Protein AF-0000000078308245 (afdb_homodimer)

Radius of gyration: 19.57 Å; Cα contacts (8 Å, |Δi|>4): 614; chains: 2; bounding box: 43×60×52 Å

Solvent-accessible surface area (backbone atoms only — not comparable to full-atom values): 13511 Å² total; per-residue (Å²): 66,55,56,44,72,75,45,54,43,68,75,44,76,46,68,40,83,89,73,55,33,39,37,39,32,31,42,31,38,30,24,60,79,59,50,57,69,51,56,69,36,69,94,66,51,62,81,64,43,38,30,44,36,39,37,41,39,26,73,82,82,44,35,36,37,40,37,36,33,52,70,48,63,59,88,42,27,48,42,41,38,39,36,36,42,31,55,26,90,89,39,74,47,21,25,29,35,42,36,42,36,39,35,39,36,57,48,73,63,52,51,61,52,47,54,52,48,40,51,67,49,61,67,45,54,47,64,66,75,87,117,66,57,56,45,72,75,45,55,43,68,74,43,77,45,67,39,82,89,73,54,32,37,36,40,32,30,41,30,38,31,24,61,79,60,48,55,69,50,56,70,36,69,92,64,50,63,80,62,42,37,30,43,36,36,37,40,38,26,73,84,82,44,35,35,38,38,38,35,32,52,70,50,62,60,88,41,27,48,41,39,36,40,36,37,42,30,55,26,90,90,40,76,48,20,26,29,36,42,35,40,36,40,36,38,38,58,48,74,62,52,51,61,52,46,52,51,47,41,51,67,47,62,66,44,54,47,64,65,75,87,116

Organism: Dipodomys ordii (NCBI:txid10020)

Foldseek 3Di:
DPWAWDDKDWDDWDADPVQRKIKTKMKTKTAPPDDPLQCPLVVSNDGIWIKIKMKIDGVPQAKMKMKIWTPPPVVFKIKIKMKMWAADPVDRVDIDIDMDMDMDGDDPPVVVSSVVSCCVPVVCPPPPPPD/DPWAWDDKAWDDWDADPVQRKIKTKMKTKTAPPDDPLQCPLVVSNDGIWIKIKMKIDGVPQGKMKMKIWTPPPVVFKIKIKMKMWAADPVDRVDIDIDMDMDMDGDDPPVVVSSVVSCCVPVVCPPPPPPD

InterPro domains:
  IPR006797 PRELI/MSF1 domain [PF04707] (1-129)
  IPR006797 PRELI/MSF1 domain [PS50904] (1-131)
  IPR037365 Slowmo/Ups family [PTHR11158] (1-130)

Secondary structure (DSSP, 8-state):
---EEEEEEEEEEEE-TTT--EEEEEEEEEES-S-HHHHTSGGG--S-EEEEEEEEEETTTTEEEEEEEE-SSTTTEEEEEEEEEEE-SS-TTSEEEEEEEEEEE-STTHHHHHHHHHHHHTTTTT-----/---EEEEEEEEEEEE-TTT--EEEEEEEEEES-S-HHHHTSGGG--S-EEEEEEEEEETTTTEEEEEEEE-SSTTTEEEEEEEEEEE-SS-TTSEEEEEEEEEEE-STTHHHHHHHHHHHHTTTTT-----

pLDDT: mean 89.07, std 12.72, range [30.5, 98.19]

Sequence (262 aa):
MDKNVVSVNIVEEKKDESTGIIYRKRIAICRNVVPEILRKVSILKVPSIQLEEESWLNLQERNMAIRSHCLTWTQYASMKEESVFRESMENPNWTEFTQRGRISITGAGFLNCILETFASTFLRQGAQKMKMDKNVVSVNIVEEKKDESTGIIYRKRIAICRNVVPEILRKVSILKVPSIQLEEESWLNLQERNMAIRSHCLTWTQYASMKEESVFRESMENPNWTEFTQRGRISITGAGFLNCILETFASTFLRQGAQKMK

Structure (mmCIF, N/CA/C/O backbone):
data_AF-0000000078308245-model_v1
#
loop_
_entity.id
_entity.type
_entity.pdbx_description
1 polymer 'PRELI domain-containing protein 2 isoform X2'
#
loop_
_atom_site.group_PDB
_atom_site.id
_atom_site.type_symbol
_atom_site.label_atom_id
_atom_site.label_alt_id
_atom_site.label_comp_id
_atom_site.label_asym_id
_atom_site.label_entity_id
_atom_site.label_seq_id
_atom_site.pdbx_PDB_ins_code
_atom_site.Cartn_x
_atom_site.Cartn_y
_atom_site.Cartn_z
_atom_site.occupancy
_atom_site.B_iso_or_equiv
_atom_site.auth_seq_id
_atom_site.auth_comp_id
_atom_site.auth_asym_id
_atom_site.auth_atom_id
_atom_site.pdbx_PDB_model_num
ATOM 1 N N . MET A 1 1 ? -0.499 -0.578 -4.547 1 44.25 1 MET A N 1
ATOM 2 C CA . MET A 1 1 ? -0.148 0.641 -5.27 1 44.25 1 MET A CA 1
ATOM 3 C C . MET A 1 1 ? 0.178 0.334 -6.727 1 44.25 1 MET A C 1
ATOM 5 O O . MET A 1 1 ? 0.786 -0.695 -7.027 1 44.25 1 MET A O 1
ATOM 9 N N . ASP A 1 2 ? -0.601 0.731 -7.543 1 53.44 2 ASP A N 1
ATOM 10 C CA . ASP A 1 2 ? -0.264 0.439 -8.938 1 53.44 2 ASP A CA 1
ATOM 11 C C . ASP A 1 2 ? 1.145 0.923 -9.273 1 53.44 2 ASP A C 1
ATOM 13 O O . ASP A 1 2 ? 1.38 2.127 -9.398 1 53.44 2 ASP A O 1
ATOM 17 N N . LYS A 1 3 ? 1.999 0.126 -9.07 1 66.5 3 LYS A N 1
ATOM 18 C CA . LYS A 1 3 ? 3.326 0.514 -9.531 1 66.5 3 LYS A CA 1
ATOM 19 C C . LYS A 1 3 ? 3.396 0.519 -11.055 1 66.5 3 LYS A C 1
ATOM 21 O O . LYS A 1 3 ? 2.818 -0.351 -11.711 1 66.5 3 LYS A O 1
ATOM 26 N N . ASN A 1 4 ? 3.701 1.685 -11.484 1 82.94 4 ASN A N 1
ATOM 27 C CA . ASN A 1 4 ? 3.988 1.751 -12.914 1 82.94 4 ASN A CA 1
ATOM 28 C C . ASN A 1 4 ? 5.359 1.17 -13.242 1 82.94 4 ASN A C 1
ATOM 30 O O . ASN A 1 4 ? 6.379 1.839 -13.062 1 82.94 4 ASN A O 1
ATOM 34 N N . VAL A 1 5 ? 5.348 -0.091 -13.758 1 88.19 5 VAL A N 1
ATOM 35 C CA . VAL A 1 5 ? 6.602 -0.783 -14.023 1 88.19 5 VAL A CA 1
ATOM 36 C C . VAL A 1 5 ? 7.133 -0.388 -15.398 1 88.19 5 VAL A C 1
ATOM 38 O O . VAL A 1 5 ? 6.441 -0.553 -16.406 1 88.19 5 VAL A O 1
ATOM 41 N N . VAL A 1 6 ? 8.312 0.12 -15.453 1 91.06 6 VAL A N 1
ATOM 42 C CA . VAL A 1 6 ? 8.938 0.578 -16.688 1 91.06 6 VAL A CA 1
ATOM 43 C C . VAL A 1 6 ? 9.766 -0.55 -17.297 1 91.06 6 VAL A C 1
ATOM 45 O O . VAL A 1 6 ? 9.719 -0.776 -18.516 1 91.06 6 VAL A O 1
ATOM 48 N N . SER A 1 7 ? 10.508 -1.208 -16.5 1 91.75 7 SER A N 1
ATOM 49 C CA . SER A 1 7 ? 11.344 -2.316 -16.953 1 91.75 7 SER A CA 1
ATOM 50 C C . SER A 1 7 ? 11.625 -3.295 -15.82 1 91.75 7 SER A C 1
ATOM 52 O O . SER A 1 7 ? 11.586 -2.922 -14.648 1 91.75 7 SER A O 1
ATOM 54 N N . VAL A 1 8 ? 11.875 -4.48 -16.297 1 94 8 VAL A N 1
ATOM 55 C CA . VAL A 1 8 ? 12.164 -5.547 -15.344 1 94 8 VAL A CA 1
ATOM 56 C C . VAL A 1 8 ? 13.328 -6.395 -15.852 1 94 8 VAL A C 1
ATOM 58 O O . VAL A 1 8 ? 13.406 -6.707 -17.047 1 94 8 VAL A O 1
ATOM 61 N N . ASN A 1 9 ? 14.234 -6.762 -14.984 1 93.88 9 ASN A N 1
ATOM 62 C CA . ASN A 1 9 ? 15.305 -7.723 -15.242 1 93.88 9 ASN A CA 1
ATOM 63 C C . ASN A 1 9 ? 15.328 -8.836 -14.203 1 93.88 9 ASN A C 1
ATOM 65 O O . ASN A 1 9 ? 15.516 -8.57 -13.008 1 93.88 9 ASN A O 1
ATOM 69 N N . ILE A 1 10 ? 15.156 -10.031 -14.695 1 95 10 ILE A N 1
ATOM 70 C CA . ILE A 1 10 ? 15.211 -11.164 -13.781 1 95 10 ILE A CA 1
ATOM 71 C C . ILE A 1 10 ? 16.672 -11.477 -13.445 1 95 10 ILE A C 1
ATOM 73 O O . ILE A 1 10 ? 17.5 -11.648 -14.336 1 95 10 ILE A O 1
ATOM 77 N N . VAL A 1 11 ? 16.906 -11.609 -12.203 1 94.94 11 VAL A N 1
ATOM 78 C CA . VAL A 1 11 ? 18.312 -11.805 -11.836 1 94.94 11 VAL A CA 1
ATOM 79 C C . VAL A 1 11 ? 18.5 -13.211 -11.258 1 94.94 11 VAL A C 1
ATOM 81 O O . VAL A 1 11 ? 19.609 -13.734 -11.266 1 94.94 11 VAL A O 1
ATOM 84 N N . GLU A 1 12 ? 17.484 -13.742 -10.695 1 95.12 12 GLU A N 1
ATOM 85 C CA . GLU A 1 12 ? 17.547 -15.094 -10.148 1 95.12 12 GLU A CA 1
ATOM 86 C C . GLU A 1 12 ? 16.203 -15.797 -10.242 1 95.12 12 GLU A C 1
ATOM 88 O O . GLU A 1 12 ? 15.156 -15.18 -10.016 1 95.12 12 GLU A O 1
ATOM 93 N N . GLU A 1 13 ? 16.25 -17.062 -10.617 1 93.69 13 GLU A N 1
ATOM 94 C CA . GLU A 1 13 ? 15.062 -17.906 -10.617 1 93.69 13 GLU A CA 1
ATOM 95 C C . GLU A 1 13 ? 15.414 -19.328 -10.18 1 93.69 13 GLU A C 1
ATOM 97 O O . GLU A 1 13 ? 16.375 -19.922 -10.68 1 93.69 13 GLU A O 1
ATOM 102 N N . LYS A 1 14 ? 14.57 -19.766 -9.258 1 94.81 14 LYS A N 1
ATOM 103 C CA . LYS A 1 14 ? 14.797 -21.125 -8.75 1 94.81 14 LYS A CA 1
ATOM 104 C C . LYS A 1 14 ? 13.477 -21.828 -8.453 1 94.81 14 LYS A C 1
ATOM 106 O O . LYS A 1 14 ? 12.5 -21.188 -8.047 1 94.81 14 LYS A O 1
ATOM 111 N N . LYS A 1 15 ? 13.523 -23.062 -8.711 1 94.12 15 LYS A N 1
ATOM 112 C CA . LYS A 1 15 ? 12.414 -23.906 -8.273 1 94.12 15 LYS A CA 1
ATOM 113 C C . LYS A 1 15 ? 12.898 -25 -7.328 1 94.12 15 LYS A C 1
ATOM 115 O O . LYS A 1 15 ? 13.797 -25.781 -7.676 1 94.12 15 LYS A O 1
ATOM 120 N N . ASP A 1 16 ? 12.328 -24.984 -6.172 1 95.12 16 ASP A N 1
ATOM 121 C CA . ASP A 1 16 ? 12.648 -26.062 -5.234 1 95.12 16 ASP A CA 1
ATOM 122 C C . ASP A 1 16 ? 11.906 -27.344 -5.594 1 95.12 16 ASP A C 1
ATOM 124 O O . ASP A 1 16 ? 10.672 -27.406 -5.516 1 95.12 16 ASP A O 1
ATOM 128 N N . GLU A 1 17 ? 12.602 -28.375 -5.844 1 92.5 17 GLU A N 1
ATOM 129 C CA . GLU A 1 17 ? 12 -29.609 -6.332 1 92.5 17 GLU A CA 1
ATOM 130 C C . GLU A 1 17 ? 11.258 -30.344 -5.219 1 92.5 17 GLU A C 1
ATOM 132 O O . GLU A 1 17 ? 10.281 -31.047 -5.477 1 92.5 17 GLU A O 1
ATOM 137 N N . SER A 1 18 ? 11.695 -30.172 -4.031 1 93.38 18 SER A N 1
ATOM 138 C CA . SER A 1 18 ? 11.094 -30.891 -2.908 1 93.38 18 SER A CA 1
ATOM 139 C C . SER A 1 18 ? 9.789 -30.234 -2.473 1 93.38 18 SER A C 1
ATOM 141 O O . SER A 1 18 ? 8.812 -30.922 -2.18 1 93.38 18 SER A O 1
ATOM 143 N N . THR A 1 19 ? 9.758 -28.922 -2.523 1 91.81 19 THR A N 1
ATOM 144 C CA . THR A 1 19 ? 8.602 -28.203 -1.999 1 91.81 19 THR A CA 1
ATOM 145 C C . THR A 1 19 ? 7.73 -27.672 -3.135 1 91.81 19 THR A C 1
ATOM 147 O O . THR A 1 19 ? 6.555 -27.359 -2.932 1 91.81 19 THR A O 1
ATOM 150 N N . GLY A 1 20 ? 8.344 -27.547 -4.289 1 92.62 20 GLY A N 1
ATOM 151 C CA . GLY A 1 20 ? 7.637 -26.984 -5.426 1 92.62 20 GLY A CA 1
ATOM 152 C C . GLY A 1 20 ? 7.609 -25.469 -5.41 1 92.62 20 GLY A C 1
ATOM 153 O O . GLY A 1 20 ? 7 -24.844 -6.281 1 92.62 20 GLY A O 1
ATOM 154 N N . ILE A 1 21 ? 8.25 -24.828 -4.535 1 96.12 21 ILE A N 1
ATOM 155 C CA . ILE A 1 21 ? 8.266 -23.375 -4.406 1 96.12 21 ILE A CA 1
ATOM 156 C C . ILE A 1 21 ? 9.078 -22.766 -5.547 1 96.12 21 ILE A C 1
ATOM 158 O O . ILE A 1 21 ? 10.188 -23.219 -5.84 1 96.12 21 ILE A O 1
ATOM 162 N N . ILE A 1 22 ? 8.469 -21.797 -6.191 1 96 22 ILE A N 1
ATOM 163 C CA . ILE A 1 22 ? 9.156 -21.031 -7.23 1 96 22 ILE A CA 1
ATOM 164 C C . ILE A 1 22 ? 9.641 -19.703 -6.656 1 96 22 ILE A C 1
ATOM 166 O O . ILE A 1 22 ? 8.836 -18.891 -6.188 1 96 22 ILE A O 1
ATOM 170 N N . TYR A 1 23 ? 10.93 -19.516 -6.652 1 96.38 23 TYR A N 1
ATOM 171 C CA . TYR A 1 23 ? 11.562 -18.297 -6.18 1 96.38 23 TYR A CA 1
ATOM 172 C C . TYR A 1 23 ? 12.07 -17.453 -7.348 1 96.38 23 TYR A C 1
ATOM 174 O O . TYR A 1 23 ? 12.672 -17.984 -8.281 1 96.38 23 TYR A O 1
ATOM 182 N N . ARG A 1 24 ? 11.797 -16.172 -7.316 1 96.31 24 ARG A N 1
ATOM 183 C CA . ARG A 1 24 ? 12.297 -15.25 -8.328 1 96.31 24 ARG A CA 1
ATOM 184 C C . ARG A 1 24 ? 12.758 -13.938 -7.703 1 96.31 24 ARG A C 1
ATOM 186 O O . ARG A 1 24 ? 12.094 -13.406 -6.805 1 96.31 24 ARG A O 1
ATOM 193 N N . LYS A 1 25 ? 13.859 -13.531 -8.133 1 96.88 25 LYS A N 1
ATOM 194 C CA . LYS A 1 25 ? 14.391 -12.219 -7.785 1 96.88 25 LYS A CA 1
ATOM 195 C C . LYS A 1 25 ? 14.547 -11.344 -9.023 1 96.88 25 LYS A C 1
ATOM 197 O O . LYS A 1 25 ? 15.078 -11.797 -10.047 1 96.88 25 LYS A O 1
ATOM 202 N N . ARG A 1 26 ? 14.039 -10.102 -8.898 1 96.25 26 ARG A N 1
ATOM 203 C CA . ARG A 1 26 ? 14.141 -9.234 -10.062 1 96.25 26 ARG A CA 1
ATOM 204 C C . ARG A 1 26 ? 14.461 -7.801 -9.648 1 96.25 26 ARG A C 1
ATOM 206 O O . ARG A 1 26 ? 14.258 -7.422 -8.492 1 96.25 26 ARG A O 1
ATOM 213 N N . ILE A 1 27 ? 15.031 -7.102 -10.578 1 96.69 27 ILE A N 1
ATOM 214 C CA . ILE A 1 27 ? 15.227 -5.66 -10.445 1 96.69 27 ILE A CA 1
ATOM 215 C C . ILE A 1 27 ? 14.258 -4.922 -11.367 1 96.69 27 ILE A C 1
ATOM 217 O O . ILE A 1 27 ? 14.227 -5.168 -12.578 1 96.69 27 ILE A O 1
ATOM 221 N N . ALA A 1 28 ? 13.508 -4.094 -10.797 1 94.5 28 ALA A N 1
ATOM 222 C CA . ALA A 1 28 ? 12.508 -3.367 -11.57 1 94.5 28 ALA A CA 1
ATOM 223 C C . ALA A 1 28 ? 12.711 -1.859 -11.461 1 94.5 28 ALA A C 1
ATOM 225 O O . ALA A 1 28 ? 13.055 -1.352 -10.391 1 94.5 28 ALA A O 1
ATOM 226 N N . ILE A 1 29 ? 12.57 -1.197 -12.516 1 94.44 29 ILE A N 1
ATOM 227 C CA . ILE A 1 29 ? 12.453 0.257 -12.516 1 94.44 29 ILE A CA 1
ATOM 228 C C . ILE A 1 29 ? 10.984 0.655 -12.508 1 94.44 29 ILE A C 1
ATOM 230 O O . ILE A 1 29 ? 10.234 0.293 -13.422 1 94.44 29 ILE A O 1
ATOM 234 N N . CYS A 1 30 ? 10.594 1.385 -11.5 1 92 30 CYS A N 1
ATOM 235 C CA . CYS A 1 30 ? 9.18 1.682 -11.328 1 92 30 CYS A CA 1
ATOM 236 C C . CYS A 1 30 ? 8.961 3.166 -11.062 1 92 30 CYS A C 1
ATOM 238 O O . CYS A 1 30 ? 9.852 3.85 -10.555 1 92 30 CYS A O 1
ATOM 240 N N . ARG A 1 31 ? 7.727 3.518 -11.391 1 87.88 31 ARG A N 1
ATOM 241 C CA . ARG A 1 31 ? 7.246 4.859 -11.07 1 87.88 31 ARG A CA 1
ATOM 242 C C . ARG A 1 31 ? 6.051 4.797 -10.125 1 87.88 31 ARG A C 1
ATOM 244 O O . ARG A 1 31 ? 5.387 3.766 -10.023 1 87.88 31 ARG A O 1
ATOM 251 N N . ASN A 1 32 ? 5.816 5.848 -9.375 1 82.25 32 ASN A N 1
ATOM 252 C CA . ASN A 1 32 ? 4.656 5.988 -8.508 1 82.25 32 ASN A CA 1
ATOM 253 C C . ASN A 1 32 ? 4.594 4.871 -7.469 1 82.25 32 ASN A C 1
ATOM 255 O O . ASN A 1 32 ? 3.547 4.254 -7.273 1 82.25 32 ASN A O 1
ATOM 259 N N . VAL A 1 33 ? 5.812 4.664 -6.77 1 82.88 33 VAL A N 1
ATOM 260 C CA . VAL A 1 33 ? 5.887 3.551 -5.832 1 82.88 33 VAL A CA 1
ATOM 261 C C . VAL A 1 33 ? 5.742 4.066 -4.402 1 82.88 33 VAL A C 1
ATOM 263 O O . VAL A 1 33 ? 5.586 3.281 -3.465 1 82.88 33 VAL A O 1
ATOM 266 N N . VAL A 1 34 ? 5.781 5.395 -4.258 1 85.75 34 VAL A N 1
ATOM 267 C CA . VAL A 1 34 ? 5.668 5.957 -2.916 1 85.75 34 VAL A CA 1
ATOM 268 C C . VAL A 1 34 ? 4.258 6.504 -2.705 1 85.75 34 VAL A C 1
ATOM 270 O O . VAL A 1 34 ? 3.564 6.84 -3.668 1 85.75 34 VAL A O 1
ATOM 273 N N . PRO A 1 35 ? 3.857 6.504 -1.404 1 87.69 35 PRO A N 1
ATOM 274 C CA . PRO A 1 35 ? 2.521 7.043 -1.132 1 87.69 35 PRO A CA 1
ATOM 275 C C . PRO A 1 35 ? 2.297 8.414 -1.766 1 87.69 35 PRO A C 1
ATOM 277 O O . PRO A 1 35 ? 3.238 9.203 -1.896 1 87.69 35 PRO A O 1
ATOM 280 N N . GLU A 1 36 ? 1.038 8.727 -2.102 1 83.94 36 GLU A N 1
ATOM 281 C CA . GLU A 1 36 ? 0.666 9.938 -2.818 1 83.94 36 GLU A CA 1
ATOM 282 C C . GLU A 1 36 ? 1.125 11.188 -2.068 1 83.94 36 GLU A C 1
ATOM 284 O O . GLU A 1 36 ? 1.585 12.148 -2.68 1 83.94 36 GLU A O 1
ATOM 289 N N . ILE A 1 37 ? 0.956 11.172 -0.812 1 87.38 37 ILE A N 1
ATOM 290 C CA . ILE A 1 37 ? 1.31 12.336 -0.01 1 87.38 37 ILE A CA 1
ATOM 291 C C . ILE A 1 37 ? 2.787 12.672 -0.204 1 87.38 37 ILE A C 1
ATOM 293 O O . ILE A 1 37 ? 3.162 13.844 -0.274 1 87.38 37 ILE A O 1
ATOM 297 N N . LEU A 1 38 ? 3.592 11.633 -0.28 1 88.69 38 LEU A N 1
ATOM 298 C CA . LEU A 1 38 ? 5.023 11.828 -0.47 1 88.69 38 LEU A CA 1
ATOM 299 C C . LEU A 1 38 ? 5.324 12.336 -1.875 1 88.69 38 LEU A C 1
ATOM 301 O O . LEU A 1 38 ? 6.246 13.133 -2.068 1 88.69 38 LEU A O 1
ATOM 305 N N . ARG A 1 39 ? 4.523 11.961 -2.777 1 85.31 39 ARG A N 1
ATOM 306 C CA . ARG A 1 39 ? 4.707 12.414 -4.156 1 85.31 39 ARG A CA 1
ATOM 307 C C . ARG A 1 39 ? 4.375 13.891 -4.301 1 85.31 39 ARG A C 1
ATOM 309 O O . ARG A 1 39 ? 4.816 14.547 -5.25 1 85.31 39 ARG A O 1
ATOM 316 N N . LYS A 1 40 ? 3.613 14.406 -3.439 1 85.38 40 LYS A N 1
ATOM 317 C CA . LYS A 1 40 ? 3.201 15.805 -3.48 1 85.38 40 LYS A CA 1
ATOM 318 C C . LYS A 1 40 ? 4.238 16.703 -2.812 1 85.38 40 LYS A C 1
ATOM 320 O O . LYS A 1 40 ? 4.184 17.922 -2.943 1 85.38 40 LYS A O 1
ATOM 325 N N . VAL A 1 41 ? 5.078 16.062 -2.113 1 85.44 41 VAL A N 1
ATOM 326 C CA . VAL A 1 41 ? 6.195 16.812 -1.538 1 85.44 41 VAL A CA 1
ATOM 327 C C . VAL A 1 41 ? 7.328 16.906 -2.557 1 85.44 41 VAL A C 1
ATOM 329 O O . VAL A 1 41 ? 8 15.914 -2.848 1 85.44 41 VAL A O 1
ATOM 332 N N . SER A 1 42 ? 7.57 18.016 -3.094 1 78.81 42 SER A N 1
ATOM 333 C CA . SER A 1 42 ? 8.43 18.25 -4.25 1 78.81 42 SER A CA 1
ATOM 334 C C . SER A 1 42 ? 9.836 17.719 -4.012 1 78.81 42 SER A C 1
ATOM 336 O O . SER A 1 42 ? 10.43 17.094 -4.898 1 78.81 42 SER A O 1
ATOM 338 N N . ILE A 1 43 ? 10.391 17.922 -2.887 1 76.75 43 ILE A N 1
ATOM 339 C CA . ILE A 1 43 ? 11.773 17.562 -2.6 1 76.75 43 ILE A CA 1
ATOM 340 C C . ILE A 1 43 ? 11.906 16.047 -2.537 1 76.75 43 ILE A C 1
ATOM 342 O O . ILE A 1 43 ? 13.008 15.508 -2.645 1 76.75 43 ILE A O 1
ATOM 346 N N . LEU A 1 44 ? 10.812 15.367 -2.381 1 77.81 44 LEU A N 1
ATOM 347 C CA . LEU A 1 44 ? 10.82 13.906 -2.27 1 77.81 44 LEU A CA 1
ATOM 348 C C . LEU A 1 44 ? 10.375 13.258 -3.576 1 77.81 44 LEU A C 1
ATOM 350 O O . LEU A 1 44 ? 10.32 12.031 -3.678 1 77.81 44 LEU A O 1
ATOM 354 N N . LYS A 1 45 ? 10.086 14.102 -4.48 1 76.94 45 LYS A N 1
ATOM 355 C CA . LYS A 1 45 ? 9.586 13.594 -5.754 1 76.94 45 LYS A CA 1
ATOM 356 C C . LYS A 1 45 ? 10.711 12.969 -6.574 1 76.94 45 LYS A C 1
ATOM 358 O O . LYS A 1 45 ? 11.734 13.609 -6.832 1 76.94 45 LYS A O 1
ATOM 363 N N . VAL A 1 46 ? 10.68 11.727 -6.789 1 79.19 46 VAL A N 1
ATOM 364 C CA . VAL A 1 46 ? 11.633 11.008 -7.637 1 79.19 46 VAL A CA 1
ATOM 365 C C . VAL A 1 46 ? 10.898 10.383 -8.82 1 79.19 46 VAL A C 1
ATOM 367 O O . VAL A 1 46 ? 9.844 9.758 -8.648 1 79.19 46 VAL A O 1
ATOM 370 N N . PRO A 1 47 ? 11.406 10.664 -10 1 80 47 PRO A N 1
ATOM 371 C CA . PRO A 1 47 ? 10.688 10.18 -11.18 1 80 47 PRO A CA 1
ATOM 372 C C . PRO A 1 47 ? 10.539 8.656 -11.203 1 80 47 PRO A C 1
ATOM 374 O O . PRO A 1 47 ? 9.5 8.141 -11.609 1 80 47 PRO A O 1
ATOM 377 N N . SER A 1 48 ? 11.656 7.973 -10.945 1 89.25 48 SER A N 1
ATOM 378 C CA . SER A 1 48 ? 11.625 6.516 -10.914 1 89.25 48 SER A CA 1
ATOM 379 C C . SER A 1 48 ? 12.57 5.965 -9.852 1 89.25 48 SER A C 1
ATOM 381 O O . SER A 1 48 ? 13.508 6.648 -9.438 1 89.25 48 SER A O 1
ATOM 383 N N . ILE A 1 49 ? 12.211 4.754 -9.438 1 91.19 49 ILE A N 1
ATOM 384 C CA . ILE A 1 49 ? 13.016 4.09 -8.422 1 91.19 49 ILE A CA 1
ATOM 385 C C . ILE A 1 49 ? 13.336 2.664 -8.867 1 91.19 49 ILE A C 1
ATOM 387 O O . ILE A 1 49 ? 12.539 2.033 -9.57 1 91.19 49 ILE A O 1
ATOM 391 N N .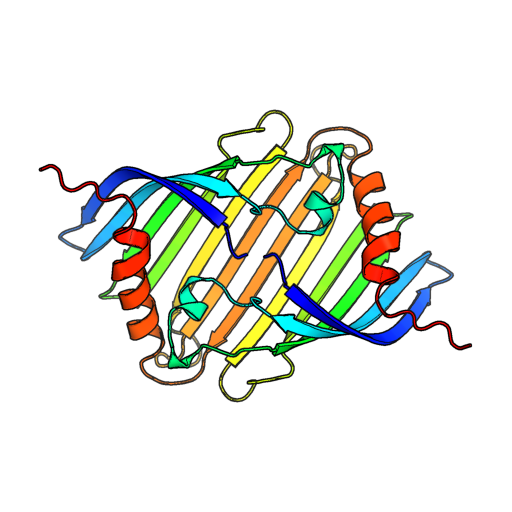 GLN A 1 50 ? 14.523 2.326 -8.477 1 95.69 50 GLN A N 1
ATOM 392 C CA . GLN A 1 50 ? 14.875 0.928 -8.695 1 95.69 50 GLN A CA 1
ATOM 393 C C . GLN A 1 50 ? 14.531 0.074 -7.484 1 95.69 50 GLN A C 1
ATOM 395 O O . GLN A 1 50 ? 14.914 0.4 -6.359 1 95.69 50 GLN A O 1
ATOM 400 N N . LEU A 1 51 ? 13.812 -1.021 -7.797 1 96.44 51 LEU A N 1
ATOM 401 C CA . LEU A 1 51 ? 13.406 -1.933 -6.734 1 96.44 51 LEU A CA 1
ATOM 402 C C . LEU A 1 51 ? 14.031 -3.309 -6.93 1 96.44 51 LEU A C 1
ATOM 404 O O . LEU A 1 51 ? 14.117 -3.803 -8.055 1 96.44 51 LEU A O 1
ATOM 408 N N . GLU A 1 52 ? 14.539 -3.766 -5.828 1 97.5 52 GLU A N 1
ATOM 409 C CA . GLU A 1 52 ? 14.758 -5.211 -5.797 1 97.5 52 GLU A CA 1
ATOM 410 C C . GLU A 1 52 ? 13.531 -5.941 -5.25 1 97.5 52 GLU A C 1
ATOM 412 O O . GLU A 1 52 ? 13.062 -5.641 -4.152 1 97.5 52 GLU A O 1
ATOM 417 N N . GLU A 1 53 ? 13.031 -6.891 -6.023 1 96.75 53 GLU A N 1
ATOM 418 C CA . GLU A 1 53 ? 11.805 -7.609 -5.676 1 96.75 53 GLU A CA 1
ATOM 419 C C . GLU A 1 53 ? 12.047 -9.117 -5.629 1 96.75 53 GLU A C 1
ATOM 421 O O . GLU A 1 53 ? 12.672 -9.68 -6.531 1 96.75 53 GLU A O 1
ATOM 426 N N . GLU A 1 54 ? 11.617 -9.688 -4.543 1 97.62 54 GLU A N 1
ATOM 427 C CA . GLU A 1 54 ? 11.656 -11.141 -4.398 1 97.62 54 GLU A CA 1
ATOM 428 C C . GLU A 1 54 ? 10.25 -11.711 -4.246 1 97.62 54 GLU A C 1
ATOM 430 O O . GLU A 1 54 ? 9.391 -11.109 -3.596 1 97.62 54 GLU A O 1
ATOM 435 N N . SER A 1 55 ? 10.133 -12.836 -4.875 1 97.12 55 SER A N 1
ATOM 436 C CA . SER A 1 55 ? 8.828 -13.484 -4.75 1 97.12 55 SER A CA 1
ATOM 437 C C . SER A 1 55 ? 8.984 -14.984 -4.5 1 97.12 55 SER A C 1
ATOM 439 O O . SER A 1 55 ? 9.945 -15.602 -4.965 1 97.12 55 SER A O 1
ATOM 441 N N . TRP A 1 56 ? 8.109 -15.516 -3.719 1 97.56 56 TRP A N 1
ATOM 442 C CA . TRP A 1 56 ? 7.965 -16.938 -3.426 1 97.56 56 TRP A CA 1
ATOM 443 C C . TRP A 1 56 ? 6.555 -17.422 -3.744 1 97.56 56 TRP A C 1
ATOM 445 O O . TRP A 1 56 ? 5.582 -16.953 -3.143 1 97.56 56 TRP A O 1
ATOM 455 N N . LEU A 1 57 ? 6.48 -18.328 -4.691 1 97.56 57 LEU A N 1
ATOM 456 C CA . LEU A 1 57 ? 5.191 -18.875 -5.082 1 97.56 57 LEU A CA 1
ATOM 457 C C . LEU A 1 57 ? 5.109 -20.359 -4.727 1 97.56 57 LEU A C 1
ATOM 459 O O . LEU A 1 57 ? 5.953 -21.156 -5.148 1 97.56 57 LEU A O 1
ATOM 463 N N . ASN A 1 58 ? 4.137 -20.703 -3.932 1 97 58 ASN A N 1
ATOM 464 C CA . ASN A 1 58 ? 3.883 -22.094 -3.545 1 97 58 ASN A CA 1
ATOM 465 C C . ASN A 1 58 ? 2.48 -22.547 -3.945 1 97 58 ASN A C 1
ATOM 467 O O . ASN A 1 58 ? 1.516 -22.297 -3.217 1 97 58 ASN A O 1
ATOM 471 N N . LEU A 1 59 ? 2.389 -23.219 -5.004 1 93.5 59 LEU A N 1
ATOM 472 C CA . LEU A 1 59 ? 1.09 -23.641 -5.512 1 93.5 59 LEU A CA 1
ATOM 473 C C . LEU A 1 59 ? 0.525 -24.781 -4.672 1 93.5 59 LEU A C 1
ATOM 475 O O . LEU A 1 59 ? -0.692 -24.906 -4.523 1 93.5 59 LEU A O 1
ATOM 479 N N . GLN A 1 60 ? 1.385 -25.594 -4.152 1 92.62 60 GLN A N 1
ATOM 480 C CA . GLN A 1 60 ? 0.952 -26.734 -3.363 1 92.62 60 GLN A CA 1
ATOM 481 C C . GLN A 1 60 ? 0.299 -26.297 -2.059 1 92.62 60 GLN A C 1
ATOM 483 O O . GLN A 1 60 ? -0.792 -26.75 -1.714 1 92.62 60 GLN A O 1
ATOM 488 N N . GLU A 1 61 ? 0.935 -25.422 -1.381 1 94.56 61 GLU A N 1
ATOM 489 C CA . GLU A 1 61 ? 0.399 -24.922 -0.118 1 94.56 61 GLU A CA 1
ATOM 490 C C . GLU A 1 61 ? -0.494 -23.703 -0.34 1 94.56 61 GLU A C 1
ATOM 492 O O . GLU A 1 61 ? -1.011 -23.125 0.618 1 94.56 61 GLU A O 1
ATOM 497 N N . ARG A 1 62 ? -0.59 -23.281 -1.557 1 95.31 62 ARG A N 1
ATOM 498 C CA . ARG A 1 62 ? -1.48 -22.234 -2.037 1 95.31 62 ARG A CA 1
ATOM 499 C C . ARG A 1 62 ? -1.186 -20.906 -1.343 1 95.31 62 ARG A C 1
ATOM 501 O O . ARG A 1 62 ? -2.053 -20.344 -0.668 1 95.31 62 ARG A O 1
ATOM 508 N N . ASN A 1 63 ? -0.042 -20.391 -1.515 1 97.25 63 ASN A N 1
ATOM 509 C CA . ASN A 1 63 ? 0.319 -19.078 -1.011 1 97.25 63 ASN A CA 1
ATOM 510 C C . ASN A 1 63 ? 1.417 -18.438 -1.854 1 97.25 63 ASN A C 1
ATOM 512 O O . ASN A 1 63 ? 2.07 -19.109 -2.65 1 97.25 63 ASN A O 1
ATOM 516 N N . MET A 1 64 ? 1.6 -17.219 -1.676 1 97.44 64 MET A N 1
ATOM 517 C CA . MET A 1 64 ? 2.68 -16.469 -2.307 1 97.44 64 MET A CA 1
ATOM 518 C C . MET A 1 64 ? 3.086 -15.273 -1.451 1 97.44 64 MET A C 1
ATOM 520 O O . MET A 1 64 ? 2.275 -14.75 -0.684 1 97.44 64 MET A O 1
ATOM 524 N N . ALA A 1 65 ? 4.289 -14.93 -1.555 1 97.81 65 ALA A N 1
ATOM 525 C CA . ALA A 1 65 ? 4.828 -13.758 -0.868 1 97.81 65 ALA A CA 1
ATOM 526 C C . ALA A 1 65 ? 5.711 -12.93 -1.802 1 97.81 65 ALA A C 1
ATOM 528 O O . ALA A 1 65 ? 6.414 -13.484 -2.65 1 97.81 65 ALA A O 1
ATOM 529 N N . ILE A 1 66 ? 5.621 -11.664 -1.699 1 97.19 66 ILE A N 1
ATOM 530 C CA . ILE A 1 66 ? 6.477 -10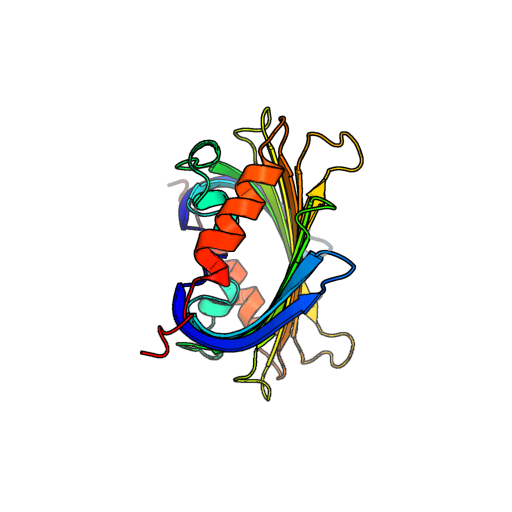.734 -2.43 1 97.19 66 ILE A CA 1
ATOM 531 C C . ILE A 1 66 ? 7.121 -9.75 -1.454 1 97.19 66 ILE A C 1
ATOM 533 O O . ILE A 1 66 ? 6.453 -9.227 -0.56 1 97.19 66 ILE A O 1
ATOM 537 N N . ARG A 1 67 ? 8.344 -9.562 -1.568 1 98.06 67 ARG A N 1
ATOM 538 C CA . ARG A 1 67 ? 9.078 -8.562 -0.798 1 98.06 67 ARG A CA 1
ATOM 539 C C . ARG A 1 67 ? 9.852 -7.629 -1.717 1 98.06 67 ARG A C 1
ATOM 541 O O . ARG A 1 67 ? 10.414 -8.062 -2.723 1 98.06 67 ARG A O 1
ATOM 548 N N . SER A 1 68 ? 9.82 -6.355 -1.393 1 96.75 68 SER A N 1
ATOM 549 C CA . SER A 1 68 ? 10.562 -5.406 -2.215 1 96.75 68 SER A CA 1
ATOM 550 C C . SER A 1 68 ? 11.25 -4.348 -1.354 1 96.75 68 SER A C 1
ATOM 552 O O . SER A 1 68 ? 10.805 -4.066 -0.238 1 96.75 68 SER A O 1
ATOM 554 N N . HIS A 1 69 ? 12.32 -3.887 -1.809 1 97.19 69 HIS A N 1
ATOM 555 C CA . HIS A 1 69 ? 12.984 -2.732 -1.211 1 97.19 69 HIS A CA 1
ATOM 556 C C . HIS A 1 69 ? 13.68 -1.888 -2.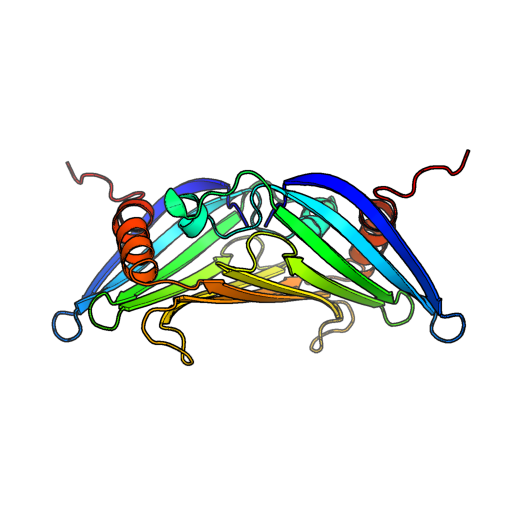271 1 97.19 69 HIS A C 1
ATOM 558 O O . HIS A 1 69 ? 14.008 -2.385 -3.352 1 97.19 69 HIS A O 1
ATOM 564 N N . CYS A 1 70 ? 13.82 -0.686 -1.937 1 94.88 70 CYS A N 1
ATOM 565 C CA . CYS A 1 70 ? 14.383 0.255 -2.9 1 94.88 70 CYS A CA 1
ATOM 566 C C . CYS A 1 70 ? 15.898 0.158 -2.936 1 94.88 70 CYS A C 1
ATOM 568 O O . CYS A 1 70 ? 16.547 0.009 -1.894 1 94.88 70 CYS A O 1
ATOM 570 N N . LEU A 1 71 ? 16.438 0.287 -4.113 1 95.56 71 LEU A N 1
ATOM 571 C CA . LEU A 1 71 ? 17.875 0.253 -4.297 1 95.56 71 LEU A CA 1
ATOM 572 C C . LEU A 1 71 ? 18.438 1.654 -4.547 1 95.56 71 LEU A C 1
ATOM 574 O O . LEU A 1 71 ? 19.641 1.881 -4.434 1 95.56 71 LEU A O 1
ATOM 578 N N . THR A 1 72 ? 17.562 2.578 -4.914 1 91.31 72 THR A N 1
ATOM 579 C CA . THR A 1 72 ? 18 3.945 -5.184 1 91.31 72 THR A CA 1
ATOM 580 C C . THR A 1 72 ? 17.5 4.891 -4.094 1 91.31 72 THR A C 1
ATOM 582 O O . THR A 1 72 ? 16.594 4.555 -3.334 1 91.31 72 THR A O 1
ATOM 585 N N . TRP A 1 73 ? 18.188 6.059 -3.91 1 84.75 73 TRP A N 1
ATOM 586 C CA . TRP A 1 73 ? 17.828 7.09 -2.943 1 84.75 73 TRP A CA 1
ATOM 587 C C . TRP A 1 73 ? 18.016 6.59 -1.516 1 84.75 73 TRP A C 1
ATOM 589 O O . TRP A 1 73 ? 17.312 7.027 -0.602 1 84.75 73 TRP A O 1
ATOM 599 N N . THR A 1 74 ? 18.844 5.641 -1.334 1 89.38 74 THR A N 1
ATOM 600 C CA . THR A 1 74 ? 18.984 4.977 -0.043 1 89.38 74 THR A CA 1
ATOM 601 C C . THR A 1 74 ? 19.688 5.883 0.964 1 89.38 74 THR A C 1
ATOM 603 O O . THR A 1 74 ? 19.625 5.641 2.172 1 89.38 74 THR A O 1
ATOM 606 N N . GLN A 1 75 ? 20.328 6.949 0.474 1 86.88 75 GLN A N 1
ATOM 607 C CA . GLN A 1 75 ? 20.953 7.906 1.388 1 86.88 75 GLN A CA 1
ATOM 608 C C . GLN A 1 75 ? 19.891 8.789 2.055 1 86.88 75 GLN A C 1
ATOM 610 O O . GLN A 1 75 ? 20.141 9.344 3.127 1 86.88 75 GLN A O 1
ATOM 615 N N . TYR A 1 76 ? 18.812 8.859 1.419 1 87.44 76 TYR A N 1
ATOM 616 C CA . TYR A 1 76 ? 17.797 9.781 1.904 1 87.44 76 TYR A CA 1
ATOM 617 C C . TYR A 1 76 ? 16.609 9.031 2.48 1 87.44 76 TYR A C 1
ATOM 619 O O . TYR A 1 76 ? 15.906 9.547 3.359 1 87.44 76 TYR A O 1
ATOM 627 N N . ALA A 1 77 ? 16.484 7.871 1.908 1 91.94 77 ALA A N 1
ATOM 628 C CA . ALA A 1 77 ? 15.281 7.152 2.328 1 91.94 77 ALA A CA 1
ATOM 629 C C . ALA A 1 77 ? 15.445 5.645 2.135 1 91.94 77 ALA A C 1
ATOM 631 O O . ALA A 1 77 ? 16.281 5.207 1.337 1 91.94 77 ALA A O 1
ATOM 632 N N . SER A 1 78 ? 14.789 4.945 2.916 1 94.38 78 SER A N 1
ATOM 633 C CA . SER A 1 78 ? 14.664 3.504 2.727 1 94.38 78 SER A CA 1
ATOM 634 C C . SER A 1 78 ? 13.195 3.084 2.654 1 94.38 78 SER A C 1
ATOM 636 O O . SER A 1 78 ? 12.336 3.688 3.303 1 94.38 78 SER A O 1
ATOM 638 N N . MET A 1 79 ? 12.938 2.119 1.845 1 95.25 79 MET A N 1
ATOM 639 C CA . MET A 1 79 ? 11.586 1.604 1.669 1 95.25 79 MET A CA 1
ATOM 640 C C . MET A 1 79 ? 11.586 0.081 1.578 1 95.25 79 MET A C 1
ATOM 642 O O . MET A 1 79 ? 12.391 -0.499 0.845 1 95.25 79 MET A O 1
ATOM 646 N N . LYS A 1 80 ? 10.773 -0.486 2.291 1 97.06 80 LYS A N 1
ATOM 647 C CA . LYS A 1 80 ? 10.555 -1.93 2.244 1 97.06 80 LYS A CA 1
ATOM 648 C C . LYS A 1 80 ? 9.07 -2.268 2.271 1 97.06 80 LYS A C 1
ATOM 650 O O . LYS A 1 80 ? 8.281 -1.587 2.934 1 97.06 80 LYS A O 1
ATOM 655 N N . GLU A 1 81 ? 8.703 -3.27 1.56 1 96.75 81 GLU A N 1
ATOM 656 C CA . GLU A 1 81 ? 7.312 -3.721 1.521 1 96.75 81 GLU A CA 1
ATOM 657 C C . GLU A 1 81 ? 7.227 -5.242 1.409 1 96.75 81 GLU A C 1
ATOM 659 O O . GLU A 1 81 ? 8.055 -5.863 0.739 1 96.75 81 GLU A O 1
ATOM 664 N N . GLU A 1 82 ? 6.281 -5.773 2.105 1 98 82 GLU A N 1
ATOM 665 C CA . GLU A 1 82 ? 5.992 -7.199 2.02 1 98 82 GLU A CA 1
ATOM 666 C C . GLU A 1 82 ? 4.504 -7.449 1.801 1 98 82 GLU A C 1
ATOM 668 O O . GLU A 1 82 ? 3.662 -6.793 2.418 1 98 82 GLU A O 1
ATOM 673 N N . SER A 1 83 ? 4.223 -8.352 0.965 1 97.25 83 SER A N 1
ATOM 674 C CA . SER A 1 83 ? 2.846 -8.75 0.681 1 97.25 83 SER A CA 1
ATOM 675 C C . SER A 1 83 ? 2.697 -10.266 0.657 1 97.25 83 SER A C 1
ATOM 677 O O . SER A 1 83 ? 3.576 -10.969 0.159 1 97.25 83 SER A O 1
ATOM 679 N N . VAL A 1 84 ? 1.537 -10.727 1.158 1 98.19 84 VAL A N 1
ATOM 680 C CA . VAL A 1 84 ? 1.323 -12.172 1.218 1 98.19 84 VAL A CA 1
ATOM 681 C C . VAL A 1 84 ? -0.117 -12.492 0.828 1 98.19 84 VAL A C 1
ATOM 683 O O . VAL A 1 84 ? -1.056 -11.852 1.301 1 98.19 84 VAL A O 1
ATOM 686 N N . PHE A 1 85 ? -0.265 -13.477 -0.013 1 97.81 85 PHE A N 1
ATOM 687 C CA . PHE A 1 85 ? -1.54 -14.125 -0.284 1 97.81 85 PHE A CA 1
ATOM 688 C C . PHE A 1 85 ? -1.553 -15.547 0.28 1 97.81 85 PHE A C 1
ATOM 690 O O . PHE A 1 85 ? -0.608 -16.312 0.074 1 97.81 85 PHE A O 1
ATOM 697 N N . ARG A 1 86 ? -2.625 -15.859 0.882 1 98.19 86 ARG A N 1
ATOM 698 C CA . ARG A 1 86 ? -2.754 -17.203 1.415 1 98.19 86 ARG A CA 1
ATOM 699 C C . ARG A 1 86 ? -4.211 -17.531 1.735 1 98.19 86 ARG A C 1
ATOM 701 O O . ARG A 1 86 ? -5.078 -16.656 1.667 1 98.19 86 ARG A O 1
ATOM 708 N N . GLU A 1 87 ? -4.379 -18.734 2.119 1 97.5 87 GLU A N 1
ATOM 709 C CA . GLU A 1 87 ? -5.703 -19.125 2.598 1 97.5 87 GLU A CA 1
ATOM 710 C C . GLU A 1 87 ? -6.035 -18.438 3.918 1 97.5 87 GLU A C 1
ATOM 712 O O . GLU A 1 87 ? -5.16 -18.25 4.766 1 97.5 87 GLU A O 1
ATOM 717 N N . SER A 1 88 ? -7.316 -18.156 4.039 1 96 88 SER A N 1
ATOM 718 C CA . SER A 1 88 ? -7.758 -17.562 5.297 1 96 88 SER A CA 1
ATOM 719 C C . SER A 1 88 ? -7.754 -18.594 6.422 1 96 88 SER A C 1
ATOM 721 O O . SER A 1 88 ? -8.078 -19.75 6.203 1 96 88 SER A O 1
ATOM 723 N N . MET A 1 89 ? -7.438 -18.109 7.59 1 93.19 89 MET A N 1
ATOM 724 C CA . MET A 1 89 ? -7.465 -18.984 8.758 1 93.19 89 MET A CA 1
ATOM 725 C C . MET A 1 89 ? -8.898 -19.328 9.148 1 93.19 89 MET A C 1
ATOM 727 O O . MET A 1 89 ? -9.148 -20.375 9.742 1 93.19 89 MET A O 1
ATOM 731 N N . GLU A 1 90 ? -9.789 -18.5 8.836 1 92.75 90 GLU A N 1
ATOM 732 C CA . GLU A 1 90 ? -11.203 -18.703 9.148 1 92.75 90 GLU A CA 1
ATOM 733 C C . GLU A 1 90 ? -11.828 -19.75 8.234 1 92.75 90 GLU A C 1
ATOM 735 O O . GLU A 1 90 ? -12.672 -20.531 8.68 1 92.75 90 GLU A O 1
ATOM 740 N N . ASN A 1 91 ? -11.547 -19.812 6.969 1 93.81 91 ASN A N 1
ATOM 741 C CA . ASN A 1 91 ? -12.062 -20.703 5.938 1 93.81 91 ASN A CA 1
ATOM 742 C C . ASN A 1 91 ? -11.031 -20.938 4.832 1 93.81 91 ASN A C 1
ATOM 744 O O . ASN A 1 91 ? -10.641 -20 4.137 1 93.81 91 ASN A O 1
ATOM 748 N N . PRO A 1 92 ? -10.617 -22.156 4.723 1 91.88 92 PRO A N 1
ATOM 749 C CA . PRO A 1 92 ? -9.578 -22.453 3.734 1 91.88 92 PRO A CA 1
ATOM 750 C C . PRO A 1 92 ? -10.008 -22.109 2.307 1 91.88 92 PRO A C 1
ATOM 752 O O . PRO A 1 92 ? -9.172 -22.062 1.4 1 91.88 92 PRO A O 1
ATOM 755 N N . ASN 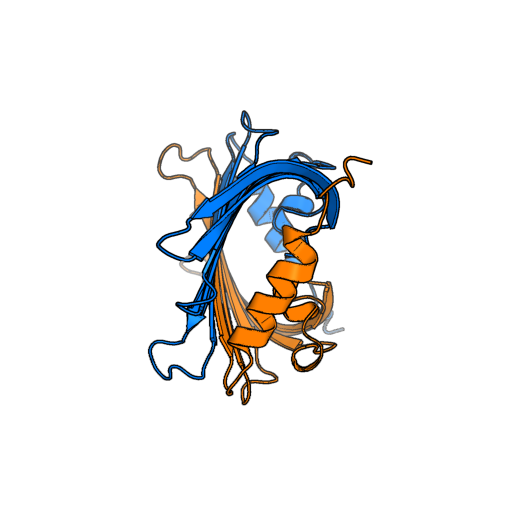A 1 93 ? -11.219 -21.922 2.002 1 93.19 93 ASN A N 1
ATOM 756 C CA . ASN A 1 93 ? -11.711 -21.547 0.683 1 93.19 93 ASN A CA 1
ATOM 757 C C . ASN A 1 93 ? -11.633 -20.031 0.469 1 93.19 93 ASN A C 1
ATOM 759 O O . ASN A 1 93 ? -11.914 -19.547 -0.623 1 93.19 93 ASN A O 1
ATOM 763 N N . TRP A 1 94 ? -11.328 -19.359 1.492 1 95.69 94 TRP A N 1
ATOM 764 C CA . TRP A 1 94 ? -11.227 -17.906 1.412 1 95.69 94 TRP A CA 1
ATOM 765 C C . TRP A 1 94 ? -9.773 -17.469 1.232 1 95.69 94 TRP A C 1
ATOM 767 O O . TRP A 1 94 ? -8.852 -18.266 1.459 1 95.69 94 TRP A O 1
ATOM 777 N N . THR A 1 95 ? -9.609 -16.281 0.722 1 96.81 95 THR A N 1
ATOM 778 C CA . THR A 1 95 ? -8.281 -15.734 0.467 1 96.81 95 THR A CA 1
ATOM 779 C C . THR A 1 95 ? -7.969 -14.602 1.437 1 96.81 95 THR A C 1
ATOM 781 O O . THR A 1 95 ? -8.82 -13.742 1.688 1 96.81 95 THR A O 1
ATOM 784 N N . GLU A 1 96 ? -6.82 -14.641 1.985 1 97.81 96 GLU A N 1
ATOM 785 C CA . GLU A 1 96 ? -6.309 -13.547 2.805 1 97.81 96 GLU A CA 1
ATOM 786 C C . GLU A 1 96 ? -5.105 -12.875 2.145 1 97.81 96 GLU A C 1
ATOM 788 O O . GLU A 1 96 ? -4.176 -13.555 1.707 1 97.81 96 GLU A O 1
ATOM 793 N N . PHE A 1 97 ? -5.211 -11.625 2.023 1 97.25 97 PHE A N 1
ATOM 794 C CA . PHE A 1 97 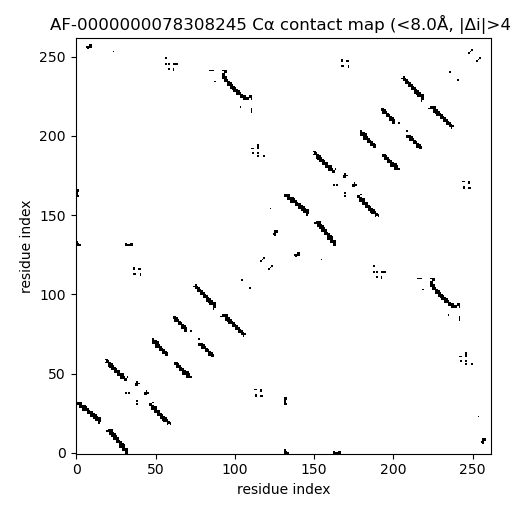? -4.09 -10.805 1.572 1 97.25 97 PHE A CA 1
ATOM 795 C C . PHE A 1 97 ? -3.648 -9.844 2.668 1 97.25 97 PHE A C 1
ATOM 797 O O . PHE A 1 97 ? -4.477 -9.148 3.264 1 97.25 97 PHE A O 1
ATOM 804 N N . THR A 1 98 ? -2.35 -9.82 2.969 1 97.88 98 THR A N 1
ATOM 805 C CA . THR A 1 98 ? -1.793 -8.852 3.902 1 97.88 98 THR A CA 1
ATOM 806 C C . THR A 1 98 ? -0.626 -8.094 3.27 1 97.88 98 THR A C 1
ATOM 808 O O . THR A 1 98 ? 0.119 -8.656 2.463 1 97.88 98 THR A O 1
ATOM 811 N N . GLN A 1 99 ? -0.506 -6.848 3.559 1 97.06 99 GLN A N 1
ATOM 812 C CA . GLN A 1 99 ? 0.581 -6.004 3.072 1 97.06 99 GLN A CA 1
ATOM 813 C C . GLN A 1 99 ? 1.141 -5.129 4.191 1 97.06 99 GLN A C 1
ATOM 815 O O . GLN A 1 99 ? 0.383 -4.562 4.98 1 97.06 99 GLN A O 1
ATOM 820 N N . ARG A 1 100 ? 2.404 -5.129 4.27 1 97.38 100 ARG A N 1
ATOM 821 C CA . ARG A 1 100 ? 3.111 -4.266 5.207 1 97.38 100 ARG A CA 1
ATOM 822 C C . ARG A 1 100 ? 4.215 -3.479 4.508 1 97.38 100 ARG A C 1
ATOM 824 O O . ARG A 1 100 ? 4.941 -4.027 3.678 1 97.38 100 ARG A O 1
ATOM 831 N N . GLY A 1 101 ? 4.211 -2.229 4.797 1 97.19 101 GLY A N 1
ATOM 832 C CA . GLY A 1 101 ? 5.234 -1.366 4.223 1 97.19 101 GLY A CA 1
ATOM 833 C C . GLY A 1 101 ? 5.812 -0.381 5.223 1 97.19 101 GLY A C 1
ATOM 834 O O . GLY A 1 101 ? 5.133 0.021 6.168 1 97.19 101 GLY A O 1
ATOM 835 N N . ARG A 1 102 ? 7.02 -0.045 4.969 1 97.19 102 ARG A N 1
ATOM 836 C CA . ARG A 1 102 ? 7.703 0.943 5.797 1 97.19 102 ARG A CA 1
ATOM 837 C C . ARG A 1 102 ? 8.602 1.839 4.957 1 97.19 102 ARG A C 1
ATOM 839 O O . ARG A 1 102 ? 9.297 1.359 4.059 1 97.19 102 ARG A O 1
ATOM 846 N N . ILE A 1 103 ? 8.531 3.059 5.195 1 96 103 ILE A N 1
ATOM 847 C CA . ILE A 1 103 ? 9.438 4.035 4.598 1 96 103 ILE A CA 1
ATOM 848 C C . ILE A 1 103 ? 10.086 4.871 5.695 1 96 103 ILE A C 1
ATOM 850 O O . ILE A 1 103 ? 9.414 5.336 6.613 1 96 103 ILE A O 1
ATOM 854 N N . SER A 1 104 ? 11.32 4.98 5.668 1 96.25 104 SER A N 1
ATOM 855 C CA . SER A 1 104 ? 12.078 5.879 6.539 1 96.25 104 SER A CA 1
ATOM 856 C C . SER A 1 104 ? 12.75 6.984 5.738 1 96.25 104 SER A C 1
ATOM 858 O O . SER A 1 104 ? 13.492 6.707 4.789 1 96.25 104 SER A O 1
ATOM 860 N N . ILE A 1 105 ? 12.523 8.141 6.086 1 94.94 105 ILE A N 1
ATOM 861 C CA . ILE A 1 105 ? 13.117 9.281 5.406 1 94.94 105 ILE A CA 1
ATOM 862 C C . ILE A 1 105 ? 14.07 10.008 6.355 1 94.94 105 ILE A C 1
ATOM 864 O O . ILE A 1 105 ? 13.672 10.422 7.449 1 94.94 105 ILE A O 1
ATOM 868 N N . THR A 1 106 ? 15.242 10.164 5.789 1 92.12 106 THR A N 1
ATOM 869 C CA . THR A 1 106 ? 16.25 10.828 6.602 1 92.12 106 THR A CA 1
ATOM 870 C C . THR A 1 106 ? 16.297 12.32 6.297 1 92.12 106 THR A C 1
ATOM 872 O O . THR A 1 106 ? 15.961 12.742 5.191 1 92.12 106 THR A O 1
ATOM 875 N N . GLY A 1 107 ? 16.516 13.141 7.332 1 86.38 107 GLY A N 1
ATOM 876 C CA . GLY A 1 107 ? 16.625 14.578 7.148 1 86.38 107 GLY A CA 1
ATOM 877 C C . GLY A 1 107 ? 15.641 15.359 7.992 1 86.38 107 GLY A C 1
ATOM 878 O O . GLY A 1 107 ? 14.531 14.898 8.25 1 86.38 107 GLY A O 1
ATOM 879 N N . ALA A 1 108 ? 16.094 16.5 8.227 1 84.56 108 ALA A N 1
ATOM 880 C CA . ALA A 1 108 ? 15.281 17.375 9.086 1 84.56 108 ALA A CA 1
ATOM 881 C C . ALA A 1 108 ? 14.219 18.109 8.281 1 84.56 108 ALA A C 1
ATOM 883 O O . ALA A 1 108 ? 14.469 18.531 7.148 1 84.56 108 ALA A O 1
ATOM 884 N N . GLY A 1 109 ? 12.969 18.203 8.883 1 87.5 109 GLY A N 1
ATOM 885 C CA . GLY A 1 109 ? 11.945 19.078 8.328 1 87.5 109 GLY A CA 1
ATOM 886 C C . GLY A 1 109 ? 10.977 18.344 7.41 1 87.5 109 GLY A C 1
ATOM 887 O O . GLY A 1 109 ? 9.914 18.875 7.07 1 87.5 109 GLY A O 1
ATOM 888 N N . PHE A 1 110 ? 11.32 17.172 6.969 1 89.56 110 PHE A N 1
ATOM 889 C CA . PHE A 1 110 ? 10.484 16.469 6 1 89.56 110 PHE A CA 1
ATOM 890 C C . PHE A 1 110 ? 9.141 16.094 6.609 1 89.56 110 PHE A C 1
ATOM 892 O O . PHE A 1 110 ? 8.102 16.234 5.957 1 89.56 110 PHE A O 1
ATOM 899 N N . LEU A 1 111 ? 9.195 15.703 7.809 1 94.12 111 LEU A N 1
ATOM 900 C CA . LEU A 1 111 ? 7.938 15.305 8.438 1 94.12 111 LEU A CA 1
ATOM 901 C C . LEU A 1 111 ? 6.969 16.484 8.5 1 94.12 111 LEU A C 1
ATOM 903 O O . LEU A 1 111 ? 5.797 16.344 8.133 1 94.12 111 LEU A O 1
ATOM 907 N N . ASN A 1 112 ? 7.469 17.641 8.891 1 93.38 112 ASN A N 1
ATOM 908 C CA . ASN A 1 112 ? 6.621 18.828 8.945 1 93.38 112 ASN A CA 1
ATOM 909 C C . ASN A 1 112 ? 6.027 19.156 7.574 1 93.38 112 ASN A C 1
ATOM 911 O O . ASN A 1 112 ? 4.844 19.484 7.469 1 93.38 112 ASN A O 1
ATOM 915 N N . CYS A 1 113 ? 6.824 19.062 6.59 1 92.69 113 CYS A N 1
ATOM 916 C CA . CYS A 1 113 ? 6.371 19.328 5.23 1 92.69 113 CYS A CA 1
ATOM 917 C C . CYS A 1 113 ? 5.27 18.359 4.824 1 92.69 113 CYS A C 1
ATOM 919 O O . CYS A 1 113 ? 4.277 18.75 4.215 1 92.69 113 CYS A O 1
ATOM 921 N N . ILE A 1 114 ? 5.438 17.156 5.141 1 93.56 114 ILE A N 1
ATOM 922 C CA . ILE A 1 114 ? 4.484 16.094 4.801 1 93.56 114 ILE A CA 1
ATOM 923 C C . ILE A 1 114 ? 3.148 16.375 5.488 1 93.56 114 ILE A C 1
ATOM 925 O O . ILE A 1 114 ? 2.094 16.328 4.852 1 93.56 114 ILE A O 1
ATOM 929 N N . LEU A 1 115 ? 3.219 16.703 6.762 1 95.06 115 LEU A N 1
ATOM 930 C CA . LEU A 1 115 ? 2.004 16.969 7.523 1 95.06 115 LEU A CA 1
ATOM 931 C C . LEU A 1 115 ? 1.273 18.188 6.98 1 95.06 115 LEU A C 1
ATOM 933 O O . LEU A 1 115 ? 0.045 18.188 6.867 1 95.06 115 LEU A O 1
ATOM 937 N N . GLU A 1 116 ? 2.006 19.172 6.633 1 92.75 116 GLU A N 1
ATOM 938 C CA . GLU A 1 116 ? 1.413 20.375 6.055 1 92.75 116 GLU A CA 1
ATOM 939 C C . GLU A 1 116 ? 0.78 20.078 4.699 1 92.75 116 GLU A C 1
ATOM 941 O O . GLU A 1 116 ? -0.304 20.578 4.391 1 92.75 116 GLU A O 1
ATOM 946 N N . THR A 1 117 ? 1.47 19.344 3.904 1 90.88 117 THR A N 1
ATOM 947 C CA . THR A 1 117 ? 0.938 18.953 2.605 1 90.88 117 THR A CA 1
ATOM 948 C C . THR A 1 117 ? -0.361 18.172 2.771 1 90.88 117 THR A C 1
ATOM 950 O O . THR A 1 117 ? -1.331 18.406 2.047 1 90.88 117 THR A O 1
ATOM 953 N N . PHE A 1 118 ? -0.346 17.25 3.719 1 92.06 118 PHE A N 1
ATOM 954 C CA . PHE A 1 118 ? -1.554 16.484 4.016 1 92.06 118 PHE A CA 1
ATOM 955 C C . PHE A 1 118 ? -2.709 17.422 4.363 1 92.06 118 PHE A C 1
ATOM 957 O O . PHE A 1 118 ? -3.811 17.266 3.832 1 92.06 118 PHE A O 1
ATOM 964 N N . ALA A 1 119 ? -2.482 18.312 5.199 1 89.94 119 ALA A N 1
ATOM 965 C CA . ALA A 1 119 ? -3.504 19.266 5.629 1 89.94 119 ALA A CA 1
ATOM 966 C C . ALA A 1 119 ? -4.039 20.078 4.445 1 89.94 119 ALA A C 1
ATOM 968 O O . ALA A 1 119 ? -5.25 20.25 4.309 1 89.94 119 ALA A O 1
ATOM 969 N N . SER A 1 120 ? -3.215 20.406 3.588 1 88.81 120 SER A N 1
ATOM 970 C CA . SER A 1 120 ? -3.59 21.312 2.514 1 88.81 120 SER A CA 1
ATOM 971 C C . SER A 1 120 ? -4.207 20.562 1.339 1 88.81 120 SER A C 1
ATOM 973 O O . SER A 1 120 ? -4.875 21.172 0.495 1 88.81 120 SER A O 1
ATOM 975 N N . THR A 1 121 ? -4.004 19.266 1.185 1 82.12 121 THR A N 1
ATOM 976 C CA . THR A 1 121 ? -4.5 18.531 0.026 1 82.12 121 THR A CA 1
ATOM 977 C C . THR A 1 121 ? -5.613 17.578 0.432 1 82.12 121 THR A C 1
ATOM 979 O O . THR A 1 121 ? -6.742 17.672 -0.052 1 82.12 121 THR A O 1
ATOM 982 N N . PHE A 1 122 ? -5.32 16.75 1.369 1 79.19 122 PHE A N 1
ATOM 983 C CA . PHE A 1 122 ? -6.27 15.719 1.766 1 79.19 122 PHE A CA 1
ATOM 984 C C . PHE A 1 122 ? -7.406 16.312 2.584 1 79.19 122 PHE A C 1
ATOM 986 O O . PHE A 1 122 ? -8.578 16.047 2.312 1 79.19 122 PHE A O 1
ATOM 993 N N . LEU A 1 123 ? -7.082 17.094 3.529 1 82.81 123 LEU A N 1
ATOM 994 C CA . LEU A 1 123 ? -8.109 17.625 4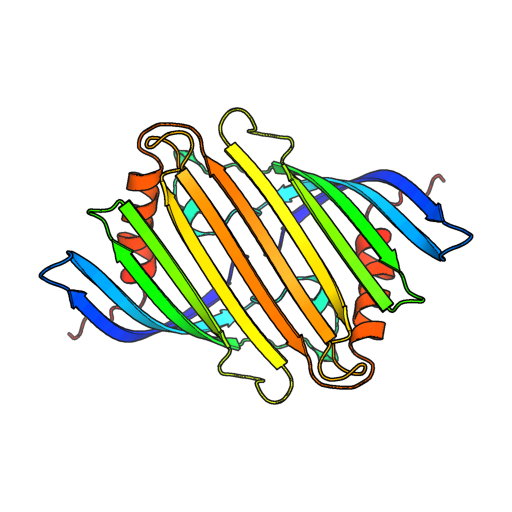.41 1 82.81 123 LEU A CA 1
ATOM 995 C C . LEU A 1 123 ? -8.922 18.719 3.701 1 82.81 123 LEU A C 1
ATOM 997 O O . LEU A 1 123 ? -10.07 18.969 4.059 1 82.81 123 LEU A O 1
ATOM 1001 N N . ARG A 1 124 ? -8.344 19.188 2.691 1 78.19 124 ARG A N 1
ATOM 1002 C CA . ARG A 1 124 ? -9.047 20.266 1.997 1 78.19 124 ARG A CA 1
ATOM 1003 C C . ARG A 1 124 ? -9.93 19.703 0.887 1 78.19 124 ARG A C 1
ATOM 1005 O O . ARG A 1 124 ? -10.906 20.359 0.483 1 78.19 124 ARG A O 1
ATOM 1012 N N . GLN A 1 125 ? -9.617 18.469 0.533 1 72.44 125 GLN A N 1
ATOM 1013 C CA . GLN A 1 125 ? -10.383 17.906 -0.572 1 72.44 125 GLN A CA 1
ATOM 1014 C C . GLN A 1 125 ? -11.852 17.703 -0.184 1 72.44 125 GLN A C 1
ATOM 1016 O O . GLN A 1 125 ? -12.148 17.078 0.835 1 72.44 125 GLN A O 1
ATOM 1021 N N . GLY A 1 126 ? -12.844 18.188 -0.971 1 61.34 126 GLY A N 1
ATOM 1022 C CA . GLY A 1 126 ? -14.273 18.031 -0.777 1 61.34 126 GLY A CA 1
ATOM 1023 C C . GLY A 1 126 ? -14.859 19.078 0.157 1 61.34 126 GLY A C 1
ATOM 1024 O O . GLY A 1 126 ? -16.047 19.031 0.479 1 61.34 126 GLY A O 1
ATOM 1025 N N . ALA A 1 127 ? -14.07 19.797 0.959 1 53.78 127 ALA A N 1
ATOM 1026 C CA . ALA A 1 127 ? -14.602 20.891 1.757 1 53.78 127 ALA A CA 1
ATOM 1027 C C . ALA A 1 127 ? -15.438 21.844 0.897 1 53.78 127 ALA A C 1
ATOM 1029 O O . ALA A 1 127 ? -14.922 22.438 -0.045 1 53.78 127 ALA A O 1
ATOM 1030 N N . GLN A 1 128 ? -16.484 21.25 0.26 1 49.16 128 GLN A N 1
ATOM 1031 C CA . GLN A 1 128 ? -17.438 22.125 -0.387 1 49.16 128 GLN A CA 1
ATOM 1032 C C . GLN A 1 128 ? -17.594 23.438 0.376 1 49.16 128 GLN A C 1
ATOM 1034 O O . GLN A 1 128 ? -17.625 23.453 1.608 1 49.16 128 GLN A O 1
ATOM 1039 N N . LYS A 1 129 ? -17.281 24.609 -0.207 1 43.47 129 LYS A N 1
ATOM 1040 C CA . LYS A 1 129 ? -17.734 25.938 0.175 1 43.47 129 LYS A CA 1
ATOM 1041 C C . LYS A 1 129 ? -19.234 25.938 0.494 1 43.47 129 LYS A C 1
ATOM 1043 O O . LYS A 1 129 ? -20.047 25.578 -0.351 1 43.47 129 LYS A O 1
ATOM 1048 N N . MET A 1 130 ? -19.734 25.516 1.623 1 31.31 130 MET A N 1
ATOM 1049 C CA . MET A 1 130 ? -21.047 26.047 1.981 1 31.31 130 MET A CA 1
ATOM 1050 C C . MET A 1 130 ? -21.188 27.5 1.528 1 31.31 130 MET A C 1
ATOM 1052 O O . MET A 1 130 ? -20.625 28.391 2.145 1 31.31 130 MET A O 1
ATOM 1056 N N . LYS A 1 131 ? -21.016 27.797 0.256 1 30.5 131 LYS A N 1
ATOM 1057 C CA . LYS A 1 131 ? -21.75 29.016 -0.094 1 30.5 131 LYS A CA 1
ATOM 1058 C C . LYS A 1 131 ? -23.25 28.766 -0.063 1 30.5 131 LYS A C 1
ATOM 1060 O O . LYS A 1 131 ? -23.719 27.688 -0.436 1 30.5 131 LYS A O 1
ATOM 1065 N N . MET B 1 1 ? -0.42 3.252 -2.873 1 44.22 1 MET B N 1
ATOM 1066 C CA . MET B 1 1 ? -1.154 2.963 -4.102 1 44.22 1 MET B CA 1
ATOM 1067 C C . MET B 1 1 ? -1.851 4.215 -4.629 1 44.22 1 MET B C 1
ATOM 1069 O O . MET B 1 1 ? -2.361 5.02 -3.846 1 44.22 1 MET B O 1
ATOM 1073 N N . ASP B 1 2 ? -1.43 4.66 -5.656 1 53.66 2 ASP B N 1
ATOM 1074 C CA . ASP B 1 2 ? -2.121 5.844 -6.16 1 53.66 2 ASP B CA 1
ATOM 1075 C C . ASP B 1 2 ? -3.621 5.586 -6.293 1 53.66 2 ASP B C 1
ATOM 1077 O O . ASP B 1 2 ? -4.055 4.871 -7.199 1 53.66 2 ASP B O 1
ATOM 1081 N N . LYS B 1 3 ? -4.25 5.832 -5.312 1 67 3 LYS B N 1
ATOM 1082 C CA . LYS B 1 3 ? -5.695 5.746 -5.492 1 67 3 LYS B CA 1
ATOM 1083 C C . LYS B 1 3 ? -6.207 6.879 -6.379 1 67 3 LYS B C 1
ATOM 1085 O O . LYS B 1 3 ? -5.734 8.008 -6.281 1 67 3 LYS B O 1
ATOM 1090 N N . ASN B 1 4 ? -6.789 6.41 -7.406 1 83 4 ASN B N 1
ATOM 1091 C CA . ASN B 1 4 ? -7.48 7.398 -8.227 1 83 4 ASN B CA 1
ATOM 1092 C C . ASN B 1 4 ? -8.797 7.836 -7.59 1 83 4 ASN B C 1
ATOM 1094 O O . ASN B 1 4 ? -9.797 7.129 -7.68 1 83 4 ASN B O 1
ATOM 1098 N N . VAL B 1 5 ? -8.773 9.055 -6.969 1 88.19 5 VAL B N 1
ATOM 1099 C CA . VAL B 1 5 ? -9.945 9.531 -6.246 1 88.19 5 VAL B CA 1
ATOM 1100 C C . VAL B 1 5 ? -10.906 10.227 -7.219 1 88.19 5 VAL B C 1
ATOM 1102 O O . VAL B 1 5 ? -10.516 11.18 -7.898 1 88.19 5 VAL B O 1
ATOM 1105 N N . VAL B 1 6 ? -12.102 9.773 -7.281 1 91.06 6 VAL B N 1
ATOM 1106 C CA . VAL B 1 6 ? -13.109 10.312 -8.188 1 91.06 6 VAL B CA 1
ATOM 1107 C C . VAL B 1 6 ? -13.922 11.391 -7.48 1 91.06 6 VAL B C 1
ATOM 1109 O O . VAL B 1 6 ? -14.203 12.445 -8.055 1 91.06 6 VAL B O 1
ATOM 1112 N N . SER B 1 7 ? -14.312 11.117 -6.309 1 91.75 7 SER B N 1
ATOM 1113 C CA . SER B 1 7 ? -15.086 12.078 -5.52 1 91.75 7 SER B CA 1
ATOM 1114 C C . SER B 1 7 ? -14.898 11.836 -4.023 1 91.75 7 SER B C 1
ATOM 1116 O O . SER B 1 7 ? -14.57 10.727 -3.605 1 91.75 7 SER B O 1
ATOM 1118 N N . VAL B 1 8 ? -15.117 12.938 -3.357 1 93.88 8 VAL B N 1
ATOM 1119 C CA . VAL B 1 8 ? -14.969 12.883 -1.905 1 93.88 8 VAL B CA 1
ATOM 1120 C C . VAL B 1 8 ? -16.109 13.656 -1.246 1 93.88 8 VAL B C 1
ATOM 1122 O O . VAL B 1 8 ? -16.484 14.734 -1.712 1 93.88 8 VAL B O 1
ATOM 1125 N N . ASN B 1 9 ? -16.672 13.141 -0.187 1 93.75 9 ASN B N 1
ATOM 1126 C CA . ASN B 1 9 ? -17.641 13.812 0.675 1 93.75 9 ASN B CA 1
ATOM 1127 C C . ASN B 1 9 ? -17.219 13.766 2.139 1 93.75 9 ASN B C 1
ATOM 1129 O O . ASN B 1 9 ? -17.094 12.688 2.719 1 93.75 9 ASN B O 1
ATOM 1133 N N . ILE B 1 10 ? -17.047 14.945 2.68 1 94.88 10 ILE B N 1
ATOM 1134 C CA . ILE B 1 10 ? -16.688 15 4.09 1 94.88 10 ILE B CA 1
ATOM 1135 C C . ILE B 1 10 ? -17.922 14.75 4.953 1 94.88 10 ILE B C 1
ATOM 1137 O O . ILE B 1 10 ? -18.953 15.406 4.777 1 94.88 10 ILE B O 1
ATOM 1141 N N . VAL B 1 11 ? -17.781 13.883 5.863 1 94.81 11 VAL B N 1
ATOM 1142 C CA . VAL B 1 11 ? -18.969 13.539 6.641 1 94.81 11 VAL B CA 1
ATOM 1143 C C . VAL B 1 11 ? -18.797 14.016 8.078 1 94.81 11 VAL B C 1
ATOM 1145 O O . VAL B 1 11 ? -19.781 14.219 8.789 1 94.81 11 VAL B O 1
ATOM 1148 N N . GLU B 1 12 ? -17.609 14.078 8.523 1 95.06 12 GLU B N 1
ATOM 1149 C CA . GLU B 1 12 ? -17.344 14.547 9.883 1 95.06 12 GLU B CA 1
ATOM 1150 C C . GLU B 1 12 ? -15.984 15.258 9.961 1 95.06 12 GLU B C 1
ATOM 1152 O O . GLU B 1 12 ? -15.016 14.82 9.336 1 95.06 12 GLU B O 1
ATOM 1157 N N . GLU B 1 13 ? -15.953 16.359 10.672 1 93.62 13 GLU B N 1
ATOM 1158 C CA . GLU B 1 13 ? -14.719 17.078 10.977 1 93.62 13 GLU B CA 1
ATOM 1159 C C . GLU B 1 13 ? -14.734 17.641 12.391 1 93.62 13 GLU B C 1
ATOM 1161 O O . GLU B 1 13 ? -15.719 18.266 12.805 1 93.62 13 GLU B O 1
ATOM 1166 N N . LYS B 1 14 ? -13.617 17.344 13.039 1 94.75 14 LYS B N 1
ATOM 1167 C CA . LYS B 1 14 ? -13.508 17.828 14.414 1 94.75 14 LYS B CA 1
ATOM 1168 C C . LYS B 1 14 ? -12.078 18.234 14.742 1 94.75 14 LYS B C 1
ATOM 1170 O O . LYS B 1 14 ? -11.125 17.641 14.234 1 94.75 14 LYS B O 1
ATOM 1175 N N . LYS B 1 15 ? -12.031 19.219 15.523 1 94.19 15 LYS B N 1
ATOM 1176 C CA . LYS B 1 15 ? -10.742 19.594 16.094 1 94.19 15 LYS B CA 1
ATOM 1177 C C . LYS B 1 15 ? -10.789 19.547 17.625 1 94.19 15 LYS B C 1
ATOM 1179 O O . LYS B 1 15 ? -11.633 20.188 18.25 1 94.19 15 LYS B O 1
ATOM 1184 N N . ASP B 1 16 ? -9.906 18.75 18.141 1 95.19 16 ASP B N 1
ATOM 1185 C CA . ASP B 1 16 ? -9.797 18.719 19.594 1 95.19 16 ASP B CA 1
ATOM 1186 C C . ASP B 1 16 ? -9.023 19.922 20.125 1 95.19 16 ASP B C 1
ATOM 1188 O O . ASP B 1 16 ? -7.832 20.062 19.859 1 95.19 16 ASP B O 1
ATOM 1192 N N . GLU B 1 17 ? -9.633 20.672 20.938 1 92.56 17 GLU B N 1
ATOM 1193 C CA . GLU B 1 17 ? -9.031 21.922 21.391 1 92.56 17 GLU B CA 1
ATOM 1194 C C . GLU B 1 17 ? -7.914 21.672 22.406 1 92.56 17 GLU B C 1
ATOM 1196 O O . GLU B 1 17 ? -6.969 22.453 22.5 1 92.56 17 GLU B O 1
ATOM 1201 N N . SER B 1 18 ? -8.023 20.625 23.125 1 93.38 18 SER B N 1
ATOM 1202 C CA . SER B 1 18 ? -7.031 20.344 24.156 1 93.38 18 SER B CA 1
ATOM 1203 C C . SER B 1 18 ? -5.754 19.766 23.562 1 93.38 18 SER B C 1
ATOM 1205 O O . SER B 1 18 ? -4.648 20.125 23.969 1 93.38 18 SER B O 1
ATOM 1207 N N . THR B 1 19 ? -5.914 18.938 22.531 1 91.75 19 THR B N 1
ATOM 1208 C CA . THR B 1 19 ? -4.758 18.25 21.984 1 91.75 19 THR B CA 1
ATOM 1209 C C . THR B 1 19 ? -4.336 18.859 20.656 1 91.75 19 THR B C 1
ATOM 1211 O O . THR B 1 19 ? -3.205 18.672 20.203 1 91.75 19 THR B O 1
ATOM 1214 N N . GLY B 1 20 ? -5.262 19.562 20.031 1 92.69 20 GLY B N 1
ATOM 1215 C CA . GLY B 1 20 ? -5 20.141 18.719 1 92.69 20 GLY B CA 1
ATOM 1216 C C . GLY B 1 20 ? -5.168 19.141 17.594 1 92.69 20 GLY B C 1
ATOM 1217 O O . GLY B 1 20 ? -4.934 19.469 16.438 1 92.69 20 GLY B O 1
ATOM 1218 N N . ILE B 1 21 ? -5.605 17.984 17.828 1 96.19 21 ILE B N 1
ATOM 1219 C CA . ILE B 1 21 ? -5.773 16.938 16.828 1 96.19 21 ILE B CA 1
ATOM 1220 C C . ILE B 1 21 ? -6.949 17.266 15.922 1 96.19 21 ILE B C 1
ATOM 1222 O O . ILE B 1 21 ? -8.031 17.641 16.406 1 96.19 21 ILE B O 1
ATOM 1226 N N . ILE B 1 22 ? -6.684 17.203 14.641 1 95.88 22 ILE B N 1
ATOM 1227 C CA . ILE B 1 22 ? -7.738 17.391 13.648 1 95.88 22 ILE B CA 1
ATOM 1228 C C . ILE B 1 22 ? -8.211 16.031 13.148 1 95.88 22 ILE B C 1
ATOM 1230 O O . ILE B 1 22 ? -7.422 15.25 12.594 1 95.88 22 ILE B O 1
ATOM 1234 N N . TYR B 1 23 ? -9.445 15.727 13.383 1 96.38 23 TYR B N 1
ATOM 1235 C CA . TYR B 1 23 ? -10.078 14.492 12.938 1 96.38 23 TYR B CA 1
ATOM 1236 C C . TYR B 1 23 ? -11 14.742 11.75 1 96.38 23 TYR B C 1
ATOM 1238 O O . TYR B 1 23 ? -11.781 15.703 11.758 1 96.38 23 TYR B O 1
ATOM 1246 N N . ARG B 1 24 ? -10.906 13.906 10.734 1 96.19 24 ARG B N 1
ATOM 1247 C CA . ARG B 1 24 ? -11.797 14 9.578 1 96.19 24 ARG B CA 1
ATOM 1248 C C . ARG B 1 24 ? -12.219 12.609 9.109 1 96.19 24 ARG B C 1
ATOM 1250 O O . ARG B 1 24 ? -11.406 11.688 9.07 1 96.19 24 ARG B O 1
ATOM 1257 N N . LYS B 1 25 ? -13.453 12.523 8.859 1 96.81 25 LYS B N 1
ATOM 1258 C CA . LYS B 1 25 ? -14.031 11.336 8.242 1 96.81 25 LYS B CA 1
ATOM 1259 C C . LYS B 1 25 ? -14.648 11.664 6.891 1 96.81 25 LYS B C 1
ATOM 1261 O O . LYS B 1 25 ? -15.398 12.641 6.766 1 96.81 25 LYS B O 1
ATOM 1266 N N . ARG B 1 26 ? -14.289 10.836 5.898 1 96 26 ARG B N 1
ATOM 1267 C CA . ARG B 1 26 ? -14.836 11.117 4.578 1 96 26 ARG B CA 1
ATOM 1268 C C . ARG B 1 26 ? -15.211 9.828 3.854 1 96 26 ARG B C 1
ATOM 1270 O O . ARG B 1 26 ? -14.734 8.75 4.211 1 96 26 ARG B O 1
ATOM 1277 N N . ILE B 1 27 ? -16.125 9.977 2.955 1 96.69 27 ILE B N 1
ATOM 1278 C CA . ILE B 1 27 ? -16.453 8.906 2.021 1 96.69 27 ILE B CA 1
ATOM 1279 C C . ILE B 1 27 ? -15.898 9.234 0.638 1 96.69 27 ILE B C 1
ATOM 1281 O O . ILE B 1 27 ? -16.188 10.297 0.083 1 96.69 27 ILE B O 1
ATOM 1285 N N . ALA B 1 28 ? -15.141 8.367 0.142 1 94.5 28 ALA B N 1
ATOM 1286 C CA . ALA B 1 28 ? -14.5 8.602 -1.15 1 94.5 28 ALA B CA 1
ATOM 1287 C C . ALA B 1 28 ? -14.859 7.508 -2.148 1 94.5 28 ALA B C 1
ATOM 1289 O O . ALA B 1 28 ? -14.945 6.332 -1.784 1 94.5 28 ALA B O 1
ATOM 1290 N N . ILE B 1 29 ? -15.125 7.883 -3.311 1 94.44 29 ILE B N 1
ATOM 1291 C CA . ILE B 1 29 ? -15.211 6.941 -4.426 1 94.44 29 ILE B CA 1
ATOM 1292 C C . ILE B 1 29 ? -13.859 6.879 -5.141 1 94.44 29 ILE B C 1
ATOM 1294 O O . ILE B 1 29 ? -13.367 7.891 -5.637 1 94.44 29 ILE B O 1
ATOM 1298 N N . CYS B 1 30 ? -13.297 5.695 -5.191 1 92 30 CYS B N 1
ATOM 1299 C CA . CYS B 1 30 ? -11.945 5.562 -5.715 1 92 30 CYS B CA 1
ATOM 1300 C C . CYS B 1 30 ? -11.859 4.422 -6.723 1 92 30 CYS B C 1
ATOM 1302 O O . CYS B 1 30 ? -12.641 3.477 -6.664 1 92 30 CYS B O 1
ATOM 1304 N N . ARG B 1 31 ? -10.828 4.594 -7.547 1 88.06 31 ARG B N 1
ATOM 1305 C CA . ARG B 1 31 ? -10.461 3.543 -8.484 1 88.06 31 ARG B CA 1
ATOM 1306 C C . ARG B 1 31 ? -9.047 3.039 -8.211 1 88.06 31 ARG B C 1
ATOM 1308 O O . ARG B 1 31 ? -8.242 3.732 -7.582 1 88.06 31 ARG B O 1
ATOM 1315 N N . ASN B 1 32 ? -8.758 1.829 -8.602 1 82.56 32 ASN B N 1
ATOM 1316 C CA . ASN B 1 32 ? -7.422 1.247 -8.508 1 82.56 32 ASN B CA 1
ATOM 1317 C C . ASN B 1 32 ? -6.922 1.211 -7.066 1 82.56 32 ASN B C 1
ATOM 1319 O O . ASN B 1 32 ? -5.793 1.61 -6.789 1 82.56 32 ASN B O 1
ATOM 1323 N N . VAL B 1 33 ? -7.844 0.669 -6.152 1 83.19 33 VAL B N 1
ATOM 1324 C CA . VAL B 1 33 ? -7.5 0.691 -4.734 1 83.19 33 VAL B CA 1
ATOM 1325 C C . VAL B 1 33 ? -7.027 -0.692 -4.293 1 83.19 33 VAL B C 1
ATOM 1327 O O . VAL B 1 33 ? -6.516 -0.857 -3.186 1 83.19 33 VAL B O 1
ATOM 1330 N N . VAL B 1 34 ? -7.195 -1.672 -5.188 1 86 34 VAL B N 1
ATOM 1331 C CA . VAL B 1 34 ? -6.773 -3.021 -4.828 1 86 34 VAL B CA 1
ATOM 1332 C C . VAL B 1 34 ? -5.449 -3.348 -5.516 1 86 34 VAL B C 1
ATOM 1334 O O . VAL B 1 34 ? -5.109 -2.754 -6.539 1 86 34 VAL B O 1
ATOM 1337 N N . PRO B 1 35 ? -4.695 -4.258 -4.852 1 87.88 35 PRO B N 1
ATOM 1338 C CA . PRO B 1 35 ? -3.422 -4.633 -5.473 1 87.88 35 PRO B CA 1
ATOM 1339 C C . PRO B 1 35 ? -3.574 -5.031 -6.938 1 87.88 35 PRO B C 1
ATOM 1341 O O . PRO B 1 35 ? -4.609 -5.57 -7.332 1 87.88 35 PRO B O 1
ATOM 1344 N N . GLU B 1 36 ? -2.52 -4.812 -7.734 1 84.19 36 GLU B N 1
ATOM 1345 C CA . GLU B 1 36 ? -2.535 -5.027 -9.18 1 84.19 36 GLU B CA 1
ATOM 1346 C C . GLU B 1 36 ? -2.922 -6.461 -9.516 1 84.19 36 GLU B C 1
ATOM 1348 O O . GLU B 1 36 ? -3.666 -6.699 -10.469 1 84.19 36 GLU B O 1
ATOM 1353 N N . ILE B 1 37 ? -2.393 -7.363 -8.797 1 87.5 37 ILE B N 1
ATOM 1354 C CA . ILE B 1 37 ? -2.652 -8.773 -9.078 1 87.5 37 ILE B CA 1
ATOM 1355 C C . ILE B 1 37 ? -4.152 -9.039 -9.023 1 87.5 37 ILE B C 1
ATOM 1357 O O . ILE B 1 37 ? -4.688 -9.805 -9.828 1 87.5 37 ILE B O 1
ATOM 1361 N N . LEU B 1 38 ? -4.812 -8.414 -8.062 1 88.88 38 LEU B N 1
ATOM 1362 C CA . LEU B 1 38 ? -6.254 -8.594 -7.914 1 88.88 38 LEU B CA 1
ATOM 1363 C C . LEU B 1 38 ? -7.008 -7.922 -9.055 1 88.88 38 LEU B C 1
ATOM 1365 O O . LEU B 1 38 ? -8.039 -8.43 -9.508 1 88.88 38 LEU B O 1
ATOM 1369 N N . ARG B 1 39 ? -6.465 -6.887 -9.547 1 85.62 39 ARG B N 1
ATOM 1370 C CA . ARG B 1 39 ? -7.094 -6.18 -10.656 1 85.62 39 ARG B CA 1
ATOM 1371 C C . ARG B 1 39 ? -7.023 -7 -11.945 1 85.62 39 ARG B C 1
ATOM 1373 O O . ARG B 1 39 ? -7.809 -6.781 -12.867 1 85.62 39 ARG B O 1
ATOM 1380 N N . LYS B 1 40 ? -6.121 -7.875 -12.031 1 85.75 40 LYS B N 1
ATOM 1381 C CA . LYS B 1 40 ? -5.934 -8.711 -13.219 1 85.75 40 LYS B CA 1
ATOM 1382 C C . LYS B 1 40 ? -6.844 -9.93 -13.18 1 85.75 40 LYS B C 1
ATOM 1384 O O . LYS B 1 40 ? -6.992 -10.625 -14.188 1 85.75 40 LYS B O 1
ATOM 1389 N N . VAL B 1 41 ? -7.359 -10.156 -12.039 1 85.69 41 VAL B N 1
ATOM 1390 C CA . VAL B 1 41 ? -8.352 -11.219 -11.922 1 85.69 41 VAL B CA 1
ATOM 1391 C C . VAL B 1 41 ? -9.734 -10.68 -12.289 1 85.69 41 VAL B C 1
ATOM 1393 O O . VAL B 1 41 ? -10.328 -9.906 -11.531 1 85.69 41 VAL B O 1
ATOM 1396 N N . SER B 1 42 ? -10.266 -11.031 -13.367 1 78.88 42 SER B N 1
ATOM 1397 C CA . SER B 1 42 ? -11.438 -10.438 -13.992 1 78.88 42 SER B CA 1
ATOM 1398 C C . SER B 1 42 ? -12.633 -10.453 -13.039 1 78.88 42 SER B C 1
ATOM 1400 O O . SER B 1 42 ? -13.367 -9.469 -12.953 1 78.88 42 SER B O 1
ATOM 1402 N N . ILE B 1 43 ? -12.859 -11.5 -12.359 1 77.06 43 ILE B N 1
ATOM 1403 C CA . ILE B 1 43 ? -14.039 -11.672 -11.516 1 77.06 43 ILE B CA 1
ATOM 1404 C C . ILE B 1 43 ? -13.953 -10.734 -10.312 1 77.06 43 ILE B C 1
ATOM 1406 O O . ILE B 1 43 ? -14.961 -10.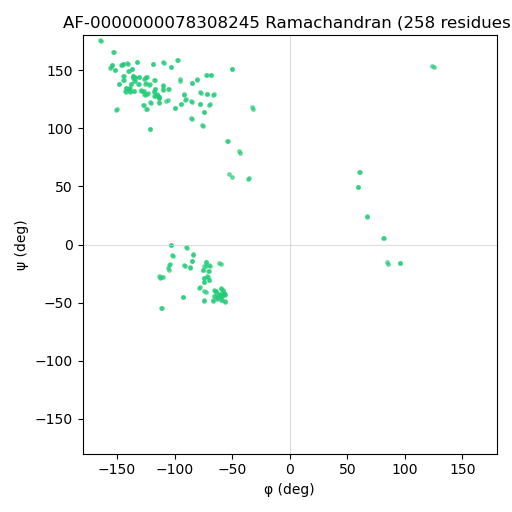453 -9.664 1 77.06 43 ILE B O 1
ATOM 1410 N N . LEU B 1 44 ? -12.773 -10.258 -10.039 1 78.19 44 LEU B N 1
ATOM 1411 C CA . LEU B 1 44 ? -12.562 -9.391 -8.883 1 78.19 44 LEU B CA 1
ATOM 1412 C C . LEU B 1 44 ? -12.43 -7.934 -9.32 1 78.19 44 LEU B C 1
ATOM 1414 O O . LEU B 1 44 ? -12.258 -7.043 -8.484 1 78.19 44 LEU B O 1
ATOM 1418 N N . LYS B 1 45 ? -12.523 -7.766 -10.57 1 77.19 45 LYS B N 1
ATOM 1419 C CA . LYS B 1 45 ? -12.352 -6.414 -11.102 1 77.19 45 LYS B CA 1
ATOM 1420 C C . LYS B 1 45 ? -13.57 -5.551 -10.812 1 77.19 45 LYS B C 1
ATOM 1422 O O . LYS B 1 45 ? -14.695 -5.918 -11.148 1 77.19 45 LYS B O 1
ATOM 1427 N N . VAL B 1 46 ? -13.438 -4.57 -10.031 1 79.5 46 VAL B N 1
ATOM 1428 C CA . VAL B 1 46 ? -14.484 -3.598 -9.742 1 79.5 46 VAL B CA 1
ATOM 1429 C C . VAL B 1 46 ? -14.047 -2.207 -10.195 1 79.5 46 VAL B C 1
ATOM 1431 O O . VAL B 1 46 ? -12.922 -1.785 -9.914 1 79.5 46 VAL B O 1
ATOM 1434 N N . PRO B 1 47 ? -14.891 -1.581 -10.961 1 80.19 47 PRO B N 1
ATOM 1435 C CA . PRO B 1 47 ? -14.484 -0.29 -11.516 1 80.19 47 PRO B CA 1
ATOM 1436 C C . PRO B 1 47 ? -14.141 0.737 -10.438 1 80.19 47 PRO B C 1
ATOM 1438 O O . PRO B 1 47 ? -13.203 1.518 -10.594 1 80.19 47 PRO B O 1
ATOM 1441 N N . SER B 1 48 ? -15.031 0.836 -9.453 1 89.5 48 SER B N 1
ATOM 1442 C CA . SER B 1 48 ? -14.797 1.768 -8.359 1 89.5 48 SER B CA 1
ATOM 1443 C C . SER B 1 48 ? -15.312 1.207 -7.035 1 89.5 48 SER B C 1
ATOM 1445 O O . SER B 1 48 ? -16.172 0.33 -7.023 1 89.5 48 SER B O 1
ATOM 1447 N N . ILE B 1 49 ? -14.688 1.74 -5.996 1 91.38 49 ILE B N 1
ATOM 1448 C CA . ILE B 1 49 ? -15.07 1.311 -4.656 1 91.38 49 ILE B CA 1
ATOM 1449 C C . ILE B 1 49 ? -15.312 2.531 -3.77 1 91.38 49 ILE B C 1
ATOM 1451 O O . ILE B 1 49 ? -14.672 3.568 -3.945 1 91.38 49 ILE B O 1
ATOM 1455 N N . GLN B 1 50 ? -16.281 2.312 -2.943 1 95.75 50 GLN B N 1
ATOM 1456 C CA . GLN B 1 50 ? -16.5 3.342 -1.933 1 95.75 50 GLN B CA 1
ATOM 1457 C C . GLN B 1 50 ? -15.711 3.043 -0.663 1 95.75 50 GLN B C 1
ATOM 1459 O O . GLN B 1 50 ? -15.797 1.941 -0.117 1 95.75 50 GLN B O 1
ATOM 1464 N N . LEU B 1 51 ? -14.977 4.082 -0.245 1 96.5 51 LEU B N 1
ATOM 1465 C CA . LEU B 1 51 ? -14.164 3.941 0.958 1 96.5 51 LEU B CA 1
ATOM 1466 C C . LEU B 1 51 ? -14.633 4.906 2.045 1 96.5 51 LEU B C 1
ATOM 1468 O O . LEU B 1 51 ? -14.969 6.055 1.756 1 96.5 51 LEU B O 1
ATOM 1472 N N . GLU B 1 52 ? -14.727 4.324 3.197 1 97.5 52 GLU B N 1
ATOM 1473 C CA . GLU B 1 52 ? -14.727 5.219 4.352 1 97.5 52 GLU B CA 1
ATOM 1474 C C . GLU B 1 52 ? -13.312 5.457 4.871 1 97.5 52 GLU B C 1
ATOM 1476 O O . GLU B 1 52 ? -12.594 4.504 5.176 1 97.5 52 GLU B O 1
ATOM 1481 N N . GLU B 1 53 ? -12.938 6.715 4.953 1 96.75 53 GLU B N 1
ATOM 1482 C CA . GLU B 1 53 ? -11.586 7.09 5.348 1 96.75 53 GLU B CA 1
ATOM 1483 C C . GLU B 1 53 ? -11.602 8.016 6.566 1 96.75 53 GLU B C 1
ATOM 1485 O O . GLU B 1 53 ? -12.375 8.969 6.617 1 96.75 53 GLU B O 1
ATOM 1490 N N . GLU B 1 54 ? -10.789 7.648 7.52 1 97.56 54 GLU B N 1
ATOM 1491 C CA . GLU B 1 54 ? -10.586 8.484 8.695 1 97.56 54 GLU B CA 1
ATOM 1492 C C . GLU B 1 54 ? -9.133 8.938 8.812 1 97.56 54 GLU B C 1
ATOM 1494 O O . GLU B 1 54 ? -8.211 8.172 8.516 1 97.56 54 GLU B O 1
ATOM 1499 N N . SER B 1 55 ? -9.055 10.148 9.234 1 97.12 55 SER B N 1
ATOM 1500 C CA . SER B 1 55 ? -7.699 10.656 9.43 1 97.12 55 SER B CA 1
ATOM 1501 C C . SER B 1 55 ? -7.574 11.422 10.734 1 97.12 55 SER B C 1
ATOM 1503 O O . SER B 1 55 ? -8.539 12.047 11.188 1 97.12 55 SER B O 1
ATOM 1505 N N . TRP B 1 56 ? -6.449 11.312 11.352 1 97.56 56 TRP B N 1
ATOM 1506 C CA . TRP B 1 56 ? -6.047 12.047 12.547 1 97.56 56 TRP B CA 1
ATOM 1507 C C . TRP B 1 56 ? -4.734 12.789 12.32 1 97.56 56 TRP B C 1
ATOM 1509 O O . TRP B 1 56 ? -3.699 12.172 12.055 1 97.56 56 TRP B O 1
ATOM 1519 N N . LEU B 1 57 ? -4.824 14.086 12.398 1 97.56 57 LEU B N 1
ATOM 1520 C CA . LEU B 1 57 ? -3.637 14.914 12.203 1 97.56 57 LEU B CA 1
ATOM 1521 C C . LEU B 1 57 ? -3.256 15.625 13.5 1 97.56 57 LEU B C 1
ATOM 1523 O O . LEU B 1 57 ? -4.074 16.344 14.078 1 97.56 57 LEU B O 1
ATOM 1527 N N . ASN B 1 58 ? -2.061 15.398 13.945 1 97 58 ASN B N 1
ATOM 1528 C CA . ASN B 1 58 ? -1.524 16.047 15.141 1 97 58 ASN B CA 1
ATOM 1529 C C . ASN B 1 58 ? -0.248 16.828 14.828 1 97 58 ASN B C 1
ATOM 1531 O O . ASN B 1 58 ? 0.843 16.25 14.812 1 97 58 ASN B O 1
ATOM 1535 N N . LEU B 1 59 ? -0.378 18.062 14.672 1 93.56 59 LEU B N 1
ATOM 1536 C CA . LEU B 1 59 ? 0.767 18.891 14.312 1 93.56 59 LEU B CA 1
ATOM 1537 C C . LEU B 1 59 ? 1.694 19.078 15.508 1 93.56 59 LEU B C 1
ATOM 1539 O O . LEU B 1 59 ? 2.908 19.219 15.344 1 93.56 59 LEU B O 1
ATOM 1543 N N . GLN B 1 60 ? 1.132 19.109 16.656 1 92.62 60 GLN B N 1
ATOM 1544 C CA . GLN B 1 60 ? 1.922 19.328 17.875 1 92.62 60 GLN B CA 1
ATOM 1545 C C . GLN B 1 60 ? 2.857 18.156 18.141 1 92.62 60 GLN B C 1
ATOM 1547 O O . GLN B 1 60 ? 4.051 18.344 18.375 1 92.62 60 GLN B O 1
ATOM 1552 N N . GLU B 1 61 ? 2.332 16.984 18.078 1 94.56 61 GLU B N 1
ATOM 1553 C CA . GLU B 1 61 ? 3.139 15.797 18.312 1 94.56 61 GLU B CA 1
ATOM 1554 C C . GLU B 1 61 ? 3.758 15.289 17.016 1 94.56 61 GLU B C 1
ATOM 1556 O O . GLU B 1 61 ? 4.445 14.266 17 1 94.56 61 GLU B O 1
ATOM 1561 N N . ARG B 1 62 ? 3.441 15.938 15.938 1 95.44 62 ARG B N 1
ATOM 1562 C CA . ARG B 1 62 ? 4.004 15.727 14.602 1 95.44 62 ARG B CA 1
ATOM 1563 C C . ARG B 1 62 ? 3.746 14.305 14.117 1 95.44 62 ARG B C 1
ATOM 1565 O O . ARG B 1 62 ? 4.688 13.555 13.852 1 95.44 62 ARG B O 1
ATOM 1572 N N . ASN B 1 63 ? 2.557 13.945 13.969 1 97.25 63 ASN B N 1
ATOM 1573 C CA . ASN B 1 63 ? 2.184 12.656 13.391 1 97.25 63 ASN B CA 1
ATOM 1574 C C . ASN B 1 63 ? 0.812 12.719 12.727 1 97.25 63 ASN B C 1
ATOM 1576 O O . ASN B 1 63 ? 0.056 13.664 12.938 1 97.25 63 ASN B O 1
ATOM 1580 N N . MET B 1 64 ? 0.529 11.766 11.977 1 97.44 64 MET B N 1
ATOM 1581 C CA . MET B 1 64 ? -0.78 11.594 11.352 1 97.44 64 MET B CA 1
ATOM 1582 C C . MET B 1 64 ? -1.074 10.125 11.094 1 97.44 64 MET B C 1
ATOM 1584 O O . MET B 1 64 ? -0.154 9.32 10.922 1 97.44 64 MET B O 1
ATOM 1588 N N . ALA B 1 65 ? -2.281 9.805 11.133 1 97.88 65 ALA B N 1
ATOM 1589 C CA . ALA B 1 65 ? -2.75 8.461 10.828 1 97.88 65 ALA B CA 1
ATOM 1590 C C . ALA B 1 65 ? -3.965 8.492 9.906 1 97.88 65 ALA B C 1
ATOM 1592 O O . ALA B 1 65 ? -4.805 9.391 10.008 1 97.88 65 ALA B O 1
ATOM 1593 N N . ILE B 1 66 ? -4.023 7.609 8.992 1 97.19 66 ILE B N 1
ATOM 1594 C CA . ILE B 1 66 ? -5.168 7.434 8.102 1 97.19 66 ILE B CA 1
ATOM 1595 C C . ILE B 1 66 ? -5.629 5.977 8.141 1 97.19 66 ILE B C 1
ATOM 1597 O O . ILE B 1 66 ? -4.809 5.059 8.094 1 97.19 66 ILE B O 1
ATOM 1601 N N . ARG B 1 67 ? -6.848 5.785 8.289 1 98.06 67 ARG B N 1
ATOM 1602 C CA . ARG B 1 67 ? -7.453 4.457 8.219 1 98.06 67 ARG B CA 1
ATOM 1603 C C . ARG B 1 67 ? -8.578 4.422 7.188 1 98.06 67 ARG B C 1
ATOM 1605 O O . ARG B 1 67 ? -9.344 5.383 7.066 1 98.06 67 ARG B O 1
ATOM 1612 N N . SER B 1 68 ? -8.625 3.35 6.438 1 96.75 68 SER B N 1
ATOM 1613 C CA . SER B 1 68 ? -9.695 3.24 5.449 1 96.75 68 SER B CA 1
ATOM 1614 C C . SER B 1 68 ? -10.242 1.816 5.379 1 96.75 68 SER B C 1
ATOM 1616 O O . SER B 1 68 ? -9.539 0.861 5.715 1 96.75 68 SER B O 1
ATOM 1618 N N . HIS B 1 69 ? -11.453 1.713 5.07 1 97.25 69 HIS B N 1
ATOM 1619 C CA . HIS B 1 69 ? -12.062 0.423 4.758 1 97.25 69 HIS B CA 1
ATOM 1620 C C . HIS B 1 69 ? -13.141 0.565 3.691 1 97.25 69 HIS B C 1
ATOM 1622 O O . HIS B 1 69 ? -13.688 1.652 3.498 1 97.25 69 HIS B O 1
ATOM 1628 N N . CYS B 1 70 ? -13.336 -0.498 3.035 1 94.94 70 CYS B N 1
ATOM 1629 C CA . CYS B 1 70 ? -14.273 -0.472 1.914 1 94.94 70 CYS B CA 1
ATOM 1630 C C . CYS B 1 70 ? -15.711 -0.584 2.4 1 94.94 70 CYS B C 1
ATOM 1632 O O . CYS B 1 70 ? -16 -1.351 3.32 1 94.94 70 CYS B O 1
ATOM 1634 N N . LEU B 1 71 ? -16.578 0.149 1.746 1 95.69 71 LEU B N 1
ATOM 1635 C CA . LEU B 1 71 ? -18 0.115 2.076 1 95.69 71 LEU B CA 1
ATOM 1636 C C . LEU B 1 71 ? -18.781 -0.689 1.04 1 95.69 71 LEU B C 1
ATOM 1638 O O . LEU B 1 71 ? -19.922 -1.075 1.281 1 95.69 71 LEU B O 1
ATOM 1642 N N . THR B 1 72 ? -18.188 -0.916 -0.115 1 91.31 72 THR B N 1
ATOM 1643 C CA . THR B 1 72 ? -18.844 -1.671 -1.169 1 91.31 72 THR B CA 1
ATOM 1644 C C . THR B 1 72 ? -18.188 -3.035 -1.356 1 91.31 72 THR B C 1
ATOM 1646 O O . THR B 1 72 ? -17.062 -3.256 -0.904 1 91.31 72 THR B O 1
ATOM 1649 N N . TRP B 1 73 ? -18.938 -4.027 -1.912 1 85.06 73 TRP B N 1
ATOM 1650 C CA . TRP B 1 73 ? -18.469 -5.375 -2.191 1 85.06 73 TRP B CA 1
ATOM 1651 C C . TRP B 1 73 ? -18.172 -6.129 -0.897 1 85.06 73 TRP B C 1
ATOM 1653 O O . TRP B 1 73 ? -17.297 -7 -0.863 1 85.06 73 TRP B O 1
ATOM 1663 N N . THR B 1 74 ? -18.781 -5.758 0.154 1 89.56 74 THR B N 1
ATOM 1664 C CA . THR B 1 74 ? -18.453 -6.297 1.47 1 89.56 74 THR B CA 1
ATOM 1665 C C . THR B 1 74 ? -18.953 -7.73 1.606 1 89.56 74 THR B C 1
ATOM 1667 O O . THR B 1 74 ? -18.516 -8.461 2.5 1 89.56 74 THR B O 1
ATOM 1670 N N . GLN B 1 75 ? -19.844 -8.156 0.69 1 86.88 75 GLN B N 1
ATOM 1671 C CA . GLN B 1 75 ? -20.297 -9.547 0.707 1 86.88 75 GLN B CA 1
ATOM 1672 C C . GLN B 1 75 ? -19.234 -10.484 0.153 1 86.88 75 GLN B C 1
ATOM 1674 O O . GLN B 1 75 ? -19.234 -11.672 0.457 1 86.88 75 GLN B O 1
ATOM 1679 N N . TYR B 1 76 ? -18.391 -9.906 -0.588 1 87.5 76 TYR B N 1
ATOM 1680 C CA . TYR B 1 76 ? -17.422 -10.742 -1.277 1 87.5 76 TYR B CA 1
ATOM 1681 C C . TYR B 1 76 ? -16.016 -10.516 -0.716 1 87.5 76 TYR B C 1
ATOM 1683 O O . TYR B 1 76 ? -15.172 -11.414 -0.771 1 87.5 76 TYR B O 1
ATOM 1691 N N . ALA B 1 77 ? -15.898 -9.32 -0.239 1 92.12 77 ALA B N 1
ATOM 1692 C CA . ALA B 1 77 ? -14.547 -9 0.204 1 92.12 77 ALA B CA 1
ATOM 1693 C C . ALA B 1 77 ? -14.562 -7.895 1.257 1 92.12 77 ALA B C 1
ATOM 1695 O O . ALA B 1 77 ? -15.523 -7.125 1.347 1 92.12 77 ALA B O 1
ATOM 1696 N N . SER B 1 78 ? -13.609 -7.914 2.053 1 94.38 78 SER B N 1
ATOM 1697 C CA . SER B 1 78 ? -13.352 -6.812 2.973 1 94.38 78 SER B CA 1
ATOM 1698 C C . SER B 1 78 ? -11.93 -6.289 2.82 1 94.38 78 SER B C 1
ATOM 1700 O O . SER B 1 78 ? -11.008 -7.055 2.512 1 94.38 78 SER B O 1
ATOM 1702 N N . MET B 1 79 ? -11.789 -5.023 2.975 1 95.31 79 MET B N 1
ATOM 1703 C CA . MET B 1 79 ? -10.484 -4.375 2.863 1 95.31 79 MET B CA 1
ATOM 1704 C C . MET B 1 79 ? -10.305 -3.311 3.939 1 95.31 79 MET B C 1
ATOM 1706 O O . MET B 1 79 ? -11.203 -2.49 4.156 1 95.31 79 MET B O 1
ATOM 1710 N N . LYS B 1 80 ? -9.25 -3.357 4.555 1 97.06 80 LYS B N 1
ATOM 1711 C CA . LYS B 1 80 ? -8.867 -2.348 5.535 1 97.06 80 LYS B CA 1
ATOM 1712 C C . LYS B 1 80 ? -7.402 -1.948 5.375 1 97.06 80 LYS B C 1
ATOM 1714 O O . LYS B 1 80 ? -6.559 -2.783 5.047 1 97.06 80 LYS B O 1
ATOM 1719 N N . GLU B 1 81 ? -7.121 -0.72 5.59 1 96.75 81 GLU B N 1
ATOM 1720 C CA . GLU B 1 81 ? -5.758 -0.209 5.5 1 96.75 81 GLU B CA 1
ATOM 1721 C C . GLU B 1 81 ? -5.508 0.88 6.539 1 96.75 81 GLU B C 1
ATOM 1723 O O . GLU B 1 81 ? -6.402 1.674 6.844 1 96.75 81 GLU B O 1
ATOM 1728 N N . GLU B 1 82 ? -4.328 0.847 7.078 1 98 82 GLU B N 1
ATOM 1729 C CA . GLU B 1 82 ? -3.891 1.884 8.008 1 98 82 GLU B CA 1
ATOM 1730 C C . GLU B 1 82 ? -2.506 2.408 7.633 1 98 82 GLU B C 1
ATOM 1732 O O . GLU B 1 82 ? -1.62 1.633 7.27 1 98 82 GLU B O 1
ATOM 1737 N N . SER B 1 83 ? -2.359 3.648 7.723 1 97.19 83 SER B N 1
ATOM 1738 C CA . SER B 1 83 ? -1.084 4.301 7.453 1 97.19 83 SER B CA 1
ATOM 1739 C C . SER B 1 83 ? -0.752 5.332 8.523 1 97.19 83 SER B C 1
ATOM 1741 O O . SER B 1 83 ? -1.637 6.047 9 1 97.19 83 SER B O 1
ATOM 1743 N N . VAL B 1 84 ? 0.543 5.43 8.836 1 98.19 84 VAL B N 1
ATOM 1744 C CA . VAL B 1 84 ? 0.954 6.359 9.883 1 98.19 84 VAL B CA 1
ATOM 1745 C C . VAL B 1 84 ? 2.252 7.055 9.477 1 98.19 84 VAL B C 1
ATOM 1747 O O . VAL B 1 84 ? 3.193 6.406 9.016 1 98.19 84 VAL B O 1
ATOM 1750 N N . PHE B 1 85 ? 2.287 8.328 9.656 1 97.81 85 PHE B N 1
ATOM 1751 C CA . PHE B 1 85 ? 3.504 9.133 9.609 1 97.81 85 PHE B CA 1
ATOM 1752 C C . PHE B 1 85 ? 3.865 9.633 11.008 1 97.81 85 PHE B C 1
ATOM 1754 O O . PHE B 1 85 ? 3.012 10.156 11.727 1 97.81 85 PHE B O 1
ATOM 1761 N N . ARG B 1 86 ? 5.094 9.555 11.289 1 98.19 86 ARG B N 1
ATOM 1762 C CA . ARG B 1 86 ? 5.547 10.055 12.578 1 98.19 86 ARG B CA 1
ATOM 1763 C C . ARG B 1 86 ? 7.062 10.234 12.594 1 98.19 86 ARG B C 1
ATOM 1765 O O . ARG B 1 86 ? 7.75 9.828 11.656 1 98.19 86 ARG B O 1
ATOM 1772 N N . GLU B 1 87 ? 7.488 10.758 13.688 1 97.5 87 GLU B N 1
ATOM 1773 C CA . GLU B 1 87 ? 8.93 10.828 13.883 1 97.5 87 GLU B CA 1
ATOM 1774 C C . GLU B 1 87 ? 9.539 9.445 14.07 1 97.5 87 GLU B C 1
ATOM 1776 O O . GLU B 1 87 ? 8.938 8.578 14.703 1 97.5 87 GLU B O 1
ATOM 1781 N N . SER B 1 88 ? 10.758 9.336 13.547 1 96.12 88 SER B N 1
ATOM 1782 C CA . SER B 1 88 ? 11.461 8.07 13.742 1 96.12 88 SER B CA 1
ATOM 1783 C C . SER B 1 88 ? 11.914 7.91 15.188 1 96.12 88 SER B C 1
ATOM 1785 O O . SER B 1 88 ? 12.32 8.883 15.828 1 96.12 88 SER B O 1
ATOM 1787 N N . MET B 1 89 ? 11.891 6.703 15.625 1 93.38 89 MET B N 1
ATOM 1788 C CA . MET B 1 89 ? 12.375 6.41 16.969 1 93.38 89 MET B CA 1
ATOM 1789 C C . MET B 1 89 ? 13.891 6.547 17.047 1 93.38 89 MET B C 1
ATOM 1791 O O . MET B 1 89 ? 14.438 6.824 18.125 1 93.38 89 MET B O 1
ATOM 1795 N N . GLU B 1 90 ? 14.539 6.344 16 1 92.88 90 GLU B N 1
ATOM 1796 C CA . GLU B 1 90 ? 15.992 6.43 15.922 1 92.88 90 GLU B CA 1
ATOM 1797 C C . GLU B 1 90 ? 16.469 7.879 15.977 1 92.88 90 GLU B C 1
ATOM 1799 O O . GLU B 1 90 ? 17.5 8.18 16.578 1 92.88 90 GLU B O 1
ATOM 1804 N N . ASN B 1 91 ? 15.836 8.812 15.328 1 94.06 91 ASN B N 1
ATOM 1805 C CA . ASN B 1 91 ? 16.141 10.234 15.227 1 94.06 91 ASN B CA 1
ATOM 1806 C C . ASN B 1 91 ? 14.883 11.07 15.031 1 94.06 91 ASN B C 1
ATOM 1808 O O . ASN B 1 91 ? 14.188 10.922 14.023 1 94.06 91 ASN B O 1
ATOM 1812 N N . PRO B 1 92 ? 14.617 11.906 15.984 1 92.06 92 PRO B N 1
ATOM 1813 C CA . PRO B 1 92 ? 13.383 12.688 15.906 1 92.06 92 PRO B CA 1
ATOM 1814 C C . PRO B 1 92 ? 13.336 13.594 14.672 1 92.06 92 PRO B C 1
ATOM 1816 O O . PRO B 1 92 ? 12.273 14.117 14.328 1 92.06 92 PRO B O 1
ATOM 1819 N N . ASN B 1 93 ? 14.375 13.859 13.992 1 93.38 93 ASN B N 1
ATOM 1820 C CA . ASN B 1 93 ? 14.406 14.648 12.773 1 93.38 93 ASN B CA 1
ATOM 1821 C C . ASN B 1 93 ? 14.062 13.805 11.547 1 93.38 93 ASN B C 1
ATOM 1823 O O . ASN B 1 93 ? 13.945 14.336 10.438 1 93.38 93 ASN B O 1
ATOM 1827 N N . TRP B 1 94 ? 13.992 12.562 11.75 1 95.75 94 TRP B N 1
ATOM 1828 C CA . TRP B 1 94 ? 13.672 11.656 10.648 1 95.75 94 TRP B CA 1
ATOM 1829 C C . TRP B 1 94 ? 12.188 11.312 10.641 1 95.75 94 TRP B C 1
ATOM 1831 O O . TRP B 1 94 ? 11.484 11.531 11.633 1 95.75 94 TRP B O 1
ATOM 1841 N N . THR B 1 95 ? 11.727 10.891 9.5 1 96.81 95 THR B N 1
ATOM 1842 C CA . THR B 1 95 ? 10.32 10.539 9.32 1 96.81 95 THR B CA 1
ATOM 1843 C C . THR B 1 95 ? 10.156 9.031 9.148 1 96.81 95 THR B C 1
ATOM 1845 O O . THR B 1 95 ? 10.922 8.391 8.422 1 96.81 95 THR B O 1
ATOM 1848 N N . GLU B 1 96 ? 9.234 8.492 9.852 1 97.75 96 GLU B N 1
ATOM 1849 C CA . GLU B 1 96 ? 8.844 7.098 9.68 1 97.75 96 GLU B CA 1
ATOM 1850 C C . GLU B 1 96 ? 7.422 6.992 9.133 1 97.75 96 GLU B C 1
ATOM 1852 O O . GLU B 1 96 ? 6.508 7.641 9.641 1 97.75 96 GLU B O 1
ATOM 1857 N N . PHE B 1 97 ? 7.309 6.273 8.086 1 97.25 97 PHE B N 1
ATOM 1858 C CA . PHE B 1 97 ? 6.008 5.922 7.527 1 97.25 97 PHE B CA 1
ATOM 1859 C C . PHE B 1 97 ? 5.773 4.418 7.598 1 97.25 97 PHE B C 1
ATOM 1861 O O . PHE B 1 97 ? 6.641 3.633 7.203 1 97.25 97 PHE B O 1
ATOM 1868 N N . THR B 1 98 ? 4.641 4.004 8.141 1 97.88 98 THR B N 1
ATOM 1869 C CA . THR B 1 98 ? 4.254 2.6 8.133 1 97.88 98 THR B CA 1
ATOM 1870 C C . THR B 1 98 ? 2.865 2.424 7.523 1 97.88 98 THR B C 1
ATOM 1872 O O . THR B 1 98 ? 2 3.289 7.676 1 97.88 98 THR B O 1
ATOM 1875 N N . GLN B 1 99 ? 2.662 1.374 6.797 1 97.06 99 GLN B N 1
ATOM 1876 C CA . GLN B 1 99 ? 1.379 1.038 6.188 1 97.06 99 GLN B CA 1
ATOM 1877 C C . GLN B 1 99 ? 1.053 -0.441 6.371 1 97.06 99 GLN B C 1
ATOM 1879 O O . GLN B 1 99 ? 1.921 -1.3 6.203 1 97.06 99 GLN B O 1
ATOM 1884 N N . ARG B 1 100 ? -0.124 -0.659 6.793 1 97.31 100 ARG B N 1
ATOM 1885 C CA . ARG B 1 100 ? -0.639 -2.02 6.918 1 97.31 100 ARG B CA 1
ATOM 1886 C C . ARG B 1 100 ? -1.991 -2.16 6.227 1 97.31 100 ARG B C 1
ATOM 1888 O O . ARG B 1 100 ? -2.85 -1.282 6.348 1 97.31 100 ARG B O 1
ATOM 1895 N N . GLY B 1 101 ? -2.072 -3.201 5.469 1 97.19 101 GLY B N 1
ATOM 1896 C CA . GLY B 1 101 ? -3.32 -3.475 4.777 1 97.19 101 GLY B CA 1
ATOM 1897 C C . GLY B 1 101 ? -3.713 -4.941 4.812 1 97.19 101 GLY B C 1
ATOM 1898 O O . GLY B 1 101 ? -2.85 -5.816 4.879 1 97.19 101 GLY B O 1
ATOM 1899 N N . ARG B 1 102 ? -4.984 -5.133 4.766 1 97.19 102 ARG B N 1
ATOM 1900 C CA . ARG B 1 102 ? -5.527 -6.488 4.727 1 97.19 102 ARG B CA 1
ATOM 1901 C C . ARG B 1 102 ? -6.742 -6.566 3.809 1 97.19 102 ARG B C 1
ATOM 1903 O O . ARG B 1 102 ? -7.598 -5.68 3.828 1 97.19 102 ARG B O 1
ATOM 1910 N N . ILE B 1 103 ? -6.77 -7.535 3.02 1 96.06 103 ILE B N 1
ATOM 1911 C CA . ILE B 1 103 ? -7.934 -7.852 2.195 1 96.06 103 ILE B CA 1
ATOM 1912 C C . ILE B 1 103 ? -8.352 -9.305 2.424 1 96.06 103 ILE B C 1
ATOM 1914 O O . ILE B 1 103 ? -7.504 -10.203 2.441 1 96.06 103 ILE B O 1
ATOM 1918 N N . SER B 1 104 ? -9.539 -9.516 2.688 1 96.31 104 SER B N 1
ATOM 1919 C CA . SER B 1 104 ? -10.125 -10.852 2.764 1 96.31 104 SER B CA 1
ATOM 1920 C C . SER B 1 104 ? -11.148 -11.07 1.655 1 96.31 104 SER B C 1
ATOM 1922 O O . SER B 1 104 ? -12.086 -10.281 1.506 1 96.31 104 SER B O 1
ATOM 1924 N N . ILE B 1 105 ? -10.984 -12.062 0.934 1 95.06 105 ILE B N 1
ATOM 1925 C CA . ILE B 1 105 ? -11.898 -12.383 -0.154 1 95.06 105 ILE B CA 1
ATOM 1926 C C . ILE B 1 105 ? -12.625 -13.688 0.154 1 95.06 105 ILE B C 1
ATOM 1928 O O . ILE B 1 105 ? -11.992 -14.719 0.392 1 95.06 105 ILE B O 1
ATOM 1932 N N . THR B 1 106 ? -13.938 -13.516 0.036 1 92.12 106 THR B N 1
ATOM 1933 C CA . THR B 1 106 ? -14.758 -14.688 0.329 1 92.12 106 THR B CA 1
ATOM 1934 C C . THR B 1 106 ? -15.094 -15.445 -0.952 1 92.12 106 THR B C 1
ATOM 1936 O O . THR B 1 106 ? -15.156 -14.852 -2.031 1 92.12 106 THR B O 1
ATOM 1939 N N . GLY B 1 107 ? -15.086 -16.781 -0.884 1 86.38 107 GLY B N 1
ATOM 1940 C CA . GLY B 1 107 ? -15.438 -17.594 -2.033 1 86.38 107 GLY B CA 1
ATOM 1941 C C . GLY B 1 107 ? -14.367 -18.609 -2.393 1 86.38 107 GLY B C 1
ATOM 1942 O O . GLY B 1 107 ? -13.172 -18.344 -2.229 1 86.38 107 GLY B O 1
ATOM 1943 N N . ALA B 1 108 ? -14.867 -19.594 -2.957 1 84.62 108 ALA B N 1
ATOM 1944 C CA . ALA B 1 108 ? -13.977 -20.688 -3.311 1 84.62 108 ALA B CA 1
ATOM 1945 C C . ALA B 1 108 ? -13.297 -20.438 -4.656 1 84.62 108 ALA B C 1
ATOM 1947 O O . ALA B 1 108 ? -13.922 -19.891 -5.578 1 84.62 108 ALA B O 1
ATOM 1948 N N . GLY B 1 109 ? -11.961 -20.781 -4.73 1 87.69 109 GLY B N 1
ATOM 1949 C CA . GLY B 1 109 ? -11.266 -20.797 -6.008 1 87.69 109 GLY B CA 1
ATOM 1950 C C . GLY B 1 109 ? -10.516 -19.516 -6.297 1 87.69 109 GLY B C 1
ATOM 1951 O O . GLY B 1 109 ? -9.68 -19.469 -7.203 1 87.69 109 GLY B O 1
ATOM 1952 N N . PHE B 1 110 ? -10.805 -18.469 -5.602 1 89.81 110 PHE B N 1
ATOM 1953 C CA . PHE B 1 110 ? -10.195 -17.172 -5.895 1 89.81 110 PHE B CA 1
ATOM 1954 C C . PHE B 1 110 ? -8.695 -17.203 -5.645 1 89.81 110 PHE B C 1
ATOM 1956 O O . PHE B 1 110 ? -7.914 -16.672 -6.43 1 89.81 110 PHE B O 1
ATOM 1963 N N . LEU B 1 111 ? -8.352 -17.844 -4.613 1 94.25 111 LEU B N 1
ATOM 1964 C CA . LEU B 1 111 ? -6.926 -17.891 -4.301 1 94.25 111 LEU B CA 1
ATOM 1965 C C . LEU B 1 111 ? -6.145 -18.578 -5.418 1 94.25 111 LEU B C 1
ATOM 1967 O O . LEU B 1 111 ? -5.121 -18.062 -5.867 1 94.25 111 LEU B O 1
ATOM 1971 N N . ASN B 1 112 ? -6.664 -19.688 -5.895 1 93.44 112 ASN B N 1
ATOM 1972 C CA . ASN B 1 112 ? -6.004 -20.391 -6.988 1 93.44 112 ASN B CA 1
ATOM 1973 C C . ASN B 1 112 ? -5.879 -19.5 -8.227 1 93.44 112 ASN B C 1
ATOM 1975 O O . ASN B 1 112 ? -4.832 -19.484 -8.883 1 93.44 112 ASN B O 1
ATOM 1979 N N . CYS B 1 113 ? -6.918 -18.828 -8.516 1 92.81 113 CYS B N 1
ATOM 1980 C CA . CYS B 1 113 ? -6.914 -17.922 -9.664 1 92.81 113 CYS B CA 1
ATOM 1981 C C . CYS B 1 113 ? -5.859 -16.844 -9.5 1 92.81 113 CYS B C 1
ATOM 1983 O O . CYS B 1 113 ? -5.145 -16.516 -10.445 1 92.81 113 CYS B O 1
ATOM 1985 N N . ILE B 1 114 ? -5.758 -16.312 -8.375 1 93.69 114 ILE B N 1
ATOM 1986 C CA . ILE B 1 114 ? -4.809 -15.242 -8.07 1 93.69 114 ILE B CA 1
ATOM 1987 C C . ILE B 1 114 ? -3.383 -15.758 -8.25 1 93.69 114 ILE B C 1
ATOM 1989 O O . ILE B 1 114 ? -2.557 -15.109 -8.898 1 93.69 114 ILE B O 1
ATOM 1993 N N . LEU B 1 115 ? -3.125 -16.938 -7.715 1 95.12 115 LEU B N 1
ATOM 1994 C CA . LEU B 1 115 ? -1.789 -17.516 -7.801 1 95.12 115 LEU B CA 1
ATOM 1995 C C . LEU B 1 115 ? -1.419 -17.797 -9.25 1 95.12 115 LEU B C 1
ATOM 1997 O O . LEU B 1 115 ? -0.287 -17.547 -9.672 1 95.12 115 LEU B O 1
ATOM 2001 N N . GLU B 1 116 ? -2.346 -18.281 -9.969 1 92.88 116 GLU B N 1
ATOM 2002 C CA . GLU B 1 116 ? -2.111 -18.547 -11.383 1 92.88 116 GLU B CA 1
ATOM 2003 C C . GLU B 1 116 ? -1.862 -17.25 -12.164 1 92.88 116 GLU B C 1
ATOM 2005 O O . GLU B 1 116 ? -0.993 -17.203 -13.031 1 92.88 116 GLU B O 1
ATOM 2010 N N . THR B 1 117 ? -2.643 -16.281 -11.898 1 91.06 117 THR B N 1
ATOM 2011 C CA . THR B 1 117 ? -2.459 -14.984 -12.531 1 91.06 117 THR B CA 1
ATOM 2012 C C . THR B 1 117 ? -1.072 -14.422 -12.219 1 91.06 117 THR B C 1
ATOM 2014 O O . THR B 1 117 ? -0.394 -13.906 -13.109 1 91.06 117 THR B O 1
ATOM 2017 N N . PHE B 1 118 ? -0.693 -14.531 -10.977 1 92.25 118 PHE B N 1
ATOM 2018 C CA . PHE B 1 118 ? 0.641 -14.102 -10.578 1 92.25 118 PHE B CA 1
ATOM 2019 C C . PHE B 1 118 ? 1.709 -14.812 -11.398 1 92.25 118 PHE B C 1
ATOM 2021 O O . PHE B 1 118 ? 2.621 -14.172 -11.93 1 92.25 118 PHE B O 1
ATOM 2028 N N . ALA B 1 119 ? 1.626 -16.047 -11.5 1 90.12 119 ALA B N 1
ATOM 2029 C CA . ALA B 1 119 ? 2.59 -16.844 -12.25 1 90.12 119 ALA B CA 1
ATOM 2030 C C . ALA B 1 119 ? 2.646 -16.422 -13.711 1 90.12 119 ALA B C 1
ATOM 2032 O O . ALA B 1 119 ? 3.73 -16.297 -14.281 1 90.12 119 ALA B O 1
ATOM 2033 N N . SER B 1 120 ? 1.561 -16.109 -14.227 1 89.12 120 SER B N 1
ATOM 2034 C CA . SER B 1 120 ? 1.48 -15.859 -15.664 1 89.12 120 SER B CA 1
ATOM 2035 C C . SER B 1 120 ? 1.821 -14.406 -15.992 1 89.12 120 SER B C 1
ATOM 2037 O O . SER B 1 120 ? 2.121 -14.078 -17.141 1 89.12 120 SER B O 1
ATOM 2039 N N . THR B 1 121 ? 1.767 -13.477 -15.047 1 82.62 121 THR B N 1
ATOM 2040 C CA . THR B 1 121 ? 1.999 -12.062 -15.344 1 82.62 121 THR B CA 1
ATOM 2041 C C . THR B 1 121 ? 3.301 -11.586 -14.703 1 82.62 121 THR B C 1
ATOM 2043 O O . THR B 1 121 ? 4.23 -11.18 -15.406 1 82.62 121 THR B O 1
ATOM 2046 N N . PHE B 1 122 ? 3.404 -11.773 -13.453 1 79.44 122 PHE B N 1
ATOM 2047 C CA . PHE B 1 122 ? 4.559 -11.258 -12.719 1 79.44 122 PHE B CA 1
ATOM 2048 C C . PHE B 1 122 ? 5.793 -12.109 -13 1 79.44 122 PHE B C 1
ATOM 2050 O O . PHE B 1 122 ? 6.863 -11.578 -13.305 1 79.44 122 PHE B O 1
ATOM 2057 N N . LEU B 1 123 ? 5.656 -13.367 -12.898 1 83.31 123 LEU B N 1
ATOM 2058 C CA . LEU B 1 123 ? 6.816 -14.234 -13.062 1 83.31 123 LEU B CA 1
ATOM 2059 C C . LEU B 1 123 ? 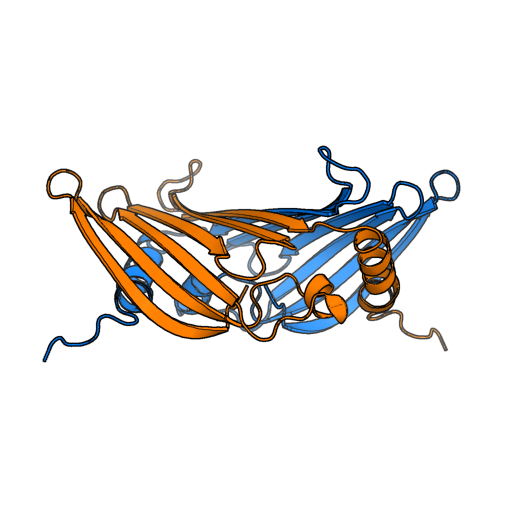7.238 -14.305 -14.531 1 83.31 123 LEU B C 1
ATOM 2061 O O . LEU B 1 123 ? 8.398 -14.578 -14.828 1 83.31 123 LEU B O 1
ATOM 2065 N N . ARG B 1 124 ? 6.332 -13.945 -15.32 1 78.62 124 ARG B N 1
ATOM 2066 C CA . ARG B 1 124 ? 6.652 -14.047 -16.734 1 78.62 124 ARG B CA 1
ATOM 2067 C C . ARG B 1 124 ? 7.254 -12.742 -17.25 1 78.62 124 ARG B C 1
ATOM 2069 O O . ARG B 1 124 ? 7.973 -12.742 -18.25 1 78.62 124 ARG B O 1
ATOM 2076 N N . GLN B 1 125 ? 7.012 -11.703 -16.469 1 72.88 125 GLN B N 1
ATOM 2077 C CA . GLN B 1 125 ? 7.496 -10.414 -16.938 1 72.88 125 GLN B CA 1
ATOM 2078 C C . GLN B 1 125 ? 9.016 -10.375 -16.984 1 72.88 125 GLN B C 1
ATOM 2080 O O . GLN B 1 125 ? 9.68 -10.664 -15.977 1 72.88 125 GLN B O 1
ATOM 2085 N N . GLY B 1 126 ? 9.68 -9.969 -18.094 1 62.09 126 GLY B N 1
ATOM 2086 C CA . GLY B 1 126 ? 11.117 -9.82 -18.281 1 62.09 126 GLY B CA 1
ATOM 2087 C C . GLY B 1 126 ? 11.805 -11.117 -18.656 1 62.09 126 GLY B C 1
ATOM 2088 O O . GLY B 1 126 ? 13.031 -11.164 -18.781 1 62.09 126 GLY B O 1
ATOM 2089 N N . ALA B 1 127 ? 11.195 -12.297 -18.5 1 54.69 127 ALA B N 1
ATOM 2090 C CA . ALA B 1 127 ? 11.789 -13.547 -18.969 1 54.69 127 ALA B CA 1
ATOM 2091 C C . ALA B 1 127 ? 12.188 -13.445 -20.438 1 54.69 127 ALA B C 1
ATOM 2093 O O . ALA B 1 127 ? 11.344 -13.203 -21.297 1 54.69 127 ALA B O 1
ATOM 2094 N N . GLN B 1 128 ? 13.117 -12.484 -20.703 1 50.03 128 GLN B N 1
ATOM 2095 C CA . GLN B 1 128 ? 13.711 -12.469 -22.031 1 50.03 128 GLN B CA 1
ATOM 2096 C C . GLN B 1 128 ? 13.82 -13.883 -22.609 1 50.03 128 GLN B C 1
ATOM 2098 O O . GLN B 1 128 ? 14.203 -14.812 -21.891 1 50.03 128 GLN B O 1
ATOM 2103 N N . LYS B 1 129 ? 13.148 -14.242 -23.734 1 44.88 129 LYS B N 1
ATOM 2104 C CA . LYS B 1 129 ? 13.453 -15.359 -24.625 1 44.88 129 LYS B CA 1
ATOM 2105 C C . LYS B 1 129 ? 14.945 -15.445 -24.906 1 44.88 129 LYS B C 1
ATOM 2107 O O . LYS B 1 129 ? 15.555 -14.484 -25.391 1 44.88 129 LYS B O 1
ATOM 2112 N N . MET B 1 130 ? 15.82 -15.984 -24.078 1 31.8 130 MET B N 1
ATOM 2113 C CA . MET B 1 130 ? 17.062 -16.453 -24.688 1 31.8 130 MET B CA 1
ATOM 2114 C C . MET B 1 130 ? 16.797 -17.047 -26.078 1 31.8 130 MET B C 1
ATOM 2116 O O . MET B 1 130 ? 16.234 -18.141 -26.188 1 31.8 130 MET B O 1
ATOM 2120 N N . LYS B 1 131 ? 16.203 -16.281 -26.969 1 31.23 131 LYS B N 1
ATOM 2121 C CA . LYS B 1 131 ? 16.547 -16.75 -28.312 1 31.23 131 LYS B CA 1
ATOM 2122 C C . LYS B 1 131 ? 18.016 -16.469 -28.609 1 31.23 131 LYS B C 1
ATOM 2124 O O . LYS B 1 131 ? 18.578 -15.461 -28.188 1 31.23 131 LYS B O 1
#

Nearest PDB structures (foldseek):
  6i4y-assembly1_B-2  TM=6.266E-01  e=2.998E-07  Homo sapiens
  6i3v-assembly1_B  TM=6.771E-01  e=3.559E-06  Homo sapiens
  8ag0-assembly1_A  TM=7.070E-01  e=9.687E-06  Homo sapiens
  6i3y-assembly1_C  TM=6.773E-01  e=1.226E-05  Homo sapiens
  6kyl-assembly2_D  TM=6.875E-01  e=5.346E-05  Saccharomyces cerevisiae S288C